Protein AF-A0A0H5C0F3-F1 (afdb_monomer_lite)

Radius of gyration: 38.74 Å; chains: 1; bounding box: 93×74×69 Å

InterPro domains:
  IPR031404 Regulator of rDNA transcription 14 [PF17075] (7-186)

Organism: Cyberlindnera jadinii (strain ATCC 18201 / CBS 1600 / BCRC 20928 / JCM 3617 / NBRC 0987 / NRRL Y-1542) (NCBI:txid983966)

Foldseek 3Di:
DDDDPPPCVVVVVVVVVVVPVVDPPPDPDPPDDDPPPCPDPVVVVVVVPPPDDVVVVVVVVVVVVVVVVVVVVVVVVVVVVVVVVVLVVVLVVCVVVVNADPVSVVVVVVVVVVVVCVVCVPPDPCVVVVVVVVVVVVVVVVVVPDDDDDDDDDDDDDDDDDPPPPPDPPPDPPPDPDDPVNPPDDDDD

pLDDT: mean 75.35, std 17.79, range [39.0, 98.25]

Secondary structure (DSSP, 8-state):
-------HHHHHHHHHHHHHHHSTT-----S---------HHHHHHHHT----HHHHHHHHHHHHHHHHHHHHHHHHHHHHHHHHHHHHHHHHHHHHT---HHHHHHHHHHHHHHHHHHHTTS-TTHHHHHHHHHHHHHHHHHTTS-------------S------S-TTSSSS-----TTSSS-----

Sequence (189 aa):
MAIQFQSSASSASQVNKLLDSLLPGNSVSSTDQQRDNVTSTSQIINMAQKKLKPEEIRRIQKKERHIKRQKIRKQRDQKDHVESTAKYELLQQHAKTGNLTNREKKELKKLINRNVVSLQSWKTEAADQIEDLQREILQLKNTDRSKKRVKQKVLGKDLYKKKLERKYPGLTPGLAPVGLSDSDDSDDE

Structure (mmCIF, N/CA/C/O backbone):
data_AF-A0A0H5C0F3-F1
#
_entry.id   AF-A0A0H5C0F3-F1
#
loop_
_atom_site.group_PDB
_atom_site.id
_atom_site.type_symbol
_atom_site.label_atom_id
_atom_site.label_alt_id
_atom_site.label_comp_id
_atom_site.label_asym_id
_atom_site.label_entity_id
_atom_site.label_seq_id
_atom_site.pdbx_PDB_ins_code
_atom_site.Cartn_x
_atom_site.Cartn_y
_atom_site.Cartn_z
_atom_site.occupancy
_atom_site.B_iso_or_equiv
_atom_site.auth_seq_id
_atom_site.auth_comp_id
_atom_site.auth_asym_id
_atom_site.auth_atom_id
_atom_site.pdbx_PDB_model_num
ATOM 1 N N . MET A 1 1 ? 32.941 20.784 5.287 1.00 39.25 1 MET A N 1
ATOM 2 C CA . MET A 1 1 ? 32.325 19.981 4.208 1.00 39.25 1 MET A CA 1
ATOM 3 C C . MET A 1 1 ? 33.425 19.163 3.555 1.00 39.25 1 MET A C 1
ATOM 5 O O . MET A 1 1 ? 34.271 19.746 2.896 1.00 39.25 1 MET A O 1
ATOM 9 N N . ALA A 1 2 ? 33.484 17.856 3.814 1.00 40.09 2 ALA A N 1
ATOM 10 C CA . ALA A 1 2 ? 34.483 16.978 3.208 1.00 40.09 2 ALA A CA 1
ATOM 11 C C . ALA A 1 2 ? 33.878 16.335 1.955 1.00 40.09 2 ALA A C 1
ATOM 13 O O . ALA A 1 2 ? 32.898 15.598 2.046 1.00 40.09 2 ALA A O 1
ATOM 14 N N . ILE A 1 3 ? 34.434 16.651 0.787 1.00 46.50 3 ILE A N 1
ATOM 15 C CA . ILE A 1 3 ? 34.075 16.003 -0.476 1.00 46.50 3 ILE A CA 1
ATOM 16 C C . ILE A 1 3 ? 34.841 14.678 -0.517 1.00 46.50 3 ILE A C 1
ATOM 18 O O . ILE A 1 3 ? 36.031 14.646 -0.822 1.00 46.50 3 ILE A O 1
ATOM 22 N N . GLN A 1 4 ? 34.180 13.581 -0.150 1.00 46.12 4 GLN A N 1
ATOM 23 C CA . GLN A 1 4 ? 34.726 12.235 -0.318 1.00 46.12 4 GLN A CA 1
ATOM 24 C C . GLN A 1 4 ? 34.528 11.785 -1.771 1.00 46.12 4 GLN A C 1
ATOM 26 O O . GLN A 1 4 ? 33.422 11.445 -2.188 1.00 46.12 4 GLN A O 1
ATOM 31 N N . PHE A 1 5 ? 35.614 11.764 -2.545 1.00 50.88 5 PHE A N 1
ATOM 32 C CA . PHE A 1 5 ? 35.647 11.166 -3.879 1.00 50.88 5 PHE A CA 1
ATOM 33 C C . PHE A 1 5 ? 35.748 9.638 -3.765 1.00 50.88 5 PHE A C 1
ATOM 35 O O . PHE A 1 5 ? 36.836 9.071 -3.683 1.00 50.88 5 PHE A O 1
ATOM 42 N N . GLN A 1 6 ? 34.611 8.945 -3.766 1.00 53.75 6 GLN A N 1
ATOM 43 C CA . GLN A 1 6 ? 34.570 7.489 -3.937 1.00 53.75 6 GLN A CA 1
ATOM 44 C C . GLN A 1 6 ? 34.649 7.142 -5.435 1.00 53.75 6 GLN A C 1
ATOM 46 O O . GLN A 1 6 ? 33.635 6.886 -6.078 1.00 53.75 6 GLN A O 1
ATOM 51 N N . SER A 1 7 ? 35.852 7.165 -6.017 1.00 54.84 7 SER A N 1
ATOM 52 C CA . SER A 1 7 ? 36.091 6.678 -7.392 1.00 54.84 7 SER A CA 1
ATOM 53 C C . SER A 1 7 ? 37.404 5.905 -7.571 1.00 54.84 7 SER A C 1
ATOM 55 O O . SER A 1 7 ? 37.727 5.493 -8.684 1.00 54.84 7 SER A O 1
ATOM 57 N N . SER A 1 8 ? 38.149 5.644 -6.493 1.00 59.84 8 SER A N 1
ATOM 58 C CA . SER A 1 8 ? 39.488 5.040 -6.563 1.00 59.84 8 SER A CA 1
ATOM 59 C C . SER A 1 8 ? 39.503 3.646 -7.197 1.00 59.84 8 SER A C 1
ATOM 61 O O . SER A 1 8 ? 40.404 3.356 -7.973 1.00 59.84 8 SER A O 1
ATOM 63 N N . ALA A 1 9 ? 38.495 2.805 -6.944 1.00 62.41 9 ALA A N 1
ATOM 64 C CA . ALA A 1 9 ? 38.458 1.436 -7.468 1.00 62.41 9 ALA A CA 1
ATOM 65 C C . ALA A 1 9 ? 38.275 1.377 -8.998 1.00 62.41 9 ALA A C 1
ATOM 67 O O . ALA A 1 9 ? 38.937 0.591 -9.677 1.00 62.41 9 ALA A O 1
ATOM 68 N N . SER A 1 10 ? 37.418 2.239 -9.559 1.00 64.12 10 SER A N 1
ATOM 69 C CA . SER A 1 10 ? 37.207 2.305 -11.012 1.00 64.12 10 SER A CA 1
ATOM 70 C C . SER A 1 10 ? 38.439 2.876 -11.712 1.00 64.12 10 SER A C 1
ATOM 72 O O . SER A 1 10 ? 38.889 2.316 -12.711 1.00 64.12 10 SER A O 1
ATOM 74 N N . SER A 1 11 ? 39.016 3.943 -11.156 1.00 72.38 11 SER A N 1
ATOM 75 C CA . SER A 1 11 ? 40.209 4.598 -11.697 1.00 72.38 11 SER A CA 1
ATOM 76 C C . SER A 1 11 ? 41.441 3.692 -11.620 1.00 72.38 11 SER A C 1
ATOM 78 O O . SER A 1 11 ? 42.160 3.565 -12.605 1.00 72.38 11 SER A O 1
ATOM 80 N N . ALA A 1 12 ? 41.645 2.980 -10.507 1.00 72.44 12 ALA A N 1
ATOM 81 C CA . ALA A 1 12 ? 42.745 2.026 -10.348 1.00 72.44 12 ALA A CA 1
ATOM 82 C C . ALA A 1 12 ? 42.657 0.873 -11.359 1.00 72.44 12 ALA A C 1
ATOM 84 O O . ALA A 1 12 ? 43.659 0.499 -11.961 1.00 72.44 12 ALA A O 1
ATOM 85 N N . SER A 1 13 ? 41.449 0.359 -11.625 1.00 76.25 13 SER A N 1
ATOM 86 C CA . SER A 1 13 ? 41.257 -0.687 -12.637 1.00 76.25 13 SER A CA 1
ATOM 87 C C . SER A 1 13 ? 41.574 -0.212 -14.061 1.00 76.25 13 SER A C 1
ATOM 89 O O . SER A 1 13 ? 42.051 -0.993 -14.881 1.00 76.25 13 SER A O 1
ATOM 91 N N . GLN A 1 14 ? 41.325 1.066 -14.364 1.00 76.88 14 GLN A N 1
ATOM 92 C CA . GLN A 1 14 ? 41.636 1.663 -15.664 1.00 76.88 14 GLN A CA 1
ATOM 93 C C . GLN A 1 14 ? 43.132 1.951 -15.809 1.00 76.88 14 GLN A C 1
ATOM 95 O O . GLN A 1 14 ? 43.687 1.704 -16.875 1.00 76.88 14 GLN A O 1
ATOM 100 N N . VAL A 1 15 ? 43.788 2.403 -14.737 1.00 78.38 15 VAL A N 1
ATOM 101 C CA . VAL A 1 15 ? 45.244 2.604 -14.705 1.00 78.38 15 VAL A CA 1
ATOM 102 C C . VAL A 1 15 ? 45.975 1.275 -14.881 1.00 78.38 15 VAL A C 1
ATOM 104 O O . VAL A 1 15 ? 46.865 1.192 -15.719 1.00 78.38 15 VAL A O 1
ATOM 107 N N . ASN A 1 16 ? 45.550 0.213 -14.194 1.00 78.06 16 ASN A N 1
ATOM 108 C CA . ASN A 1 16 ? 46.172 -1.107 -14.333 1.00 78.06 16 ASN A CA 1
ATOM 109 C C . ASN A 1 16 ? 46.038 -1.658 -15.763 1.00 78.06 16 ASN A C 1
ATOM 111 O O . ASN A 1 16 ? 47.018 -2.120 -16.331 1.00 78.06 16 ASN A O 1
ATOM 115 N N . LYS A 1 17 ? 44.872 -1.492 -16.403 1.00 79.00 17 LYS A N 1
ATOM 116 C CA . LYS A 1 17 ? 44.678 -1.860 -17.820 1.00 79.00 17 LYS A CA 1
ATOM 117 C C . LYS A 1 17 ? 45.561 -1.060 -18.779 1.00 79.00 17 LYS A C 1
ATOM 119 O O . LYS A 1 17 ? 45.995 -1.587 -19.797 1.00 79.00 17 LYS A O 1
ATOM 124 N N . LEU A 1 18 ? 45.799 0.217 -18.477 1.00 80.69 18 LEU A N 1
ATOM 125 C CA . LEU A 1 18 ? 46.675 1.067 -19.280 1.00 80.69 18 LEU A CA 1
ATOM 126 C C . LEU A 1 18 ? 48.138 0.628 -19.136 1.00 80.69 18 LEU A C 1
ATOM 128 O O . LEU A 1 18 ? 48.849 0.532 -20.134 1.00 80.69 18 LEU A O 1
ATOM 132 N N . LEU A 1 19 ? 48.567 0.311 -17.914 1.00 78.38 19 LEU A N 1
ATOM 133 C CA . LEU A 1 19 ? 49.914 -0.184 -17.632 1.00 78.38 19 LEU A CA 1
ATOM 134 C C . LEU A 1 19 ? 50.170 -1.547 -18.293 1.00 78.38 19 LEU A C 1
ATOM 136 O O . LEU A 1 19 ? 51.224 -1.720 -18.902 1.00 78.38 19 LEU A O 1
ATOM 140 N N . ASP A 1 20 ? 49.183 -2.446 -18.290 1.00 77.62 20 ASP A N 1
ATOM 141 C CA . ASP A 1 20 ? 49.253 -3.730 -19.003 1.00 77.62 20 ASP A CA 1
ATOM 142 C C . ASP A 1 20 ? 49.360 -3.551 -20.528 1.00 77.62 20 ASP A C 1
ATOM 144 O O . ASP A 1 20 ? 49.968 -4.370 -21.214 1.00 77.62 20 ASP A O 1
ATOM 148 N N . SER A 1 21 ? 48.795 -2.468 -21.075 1.00 76.25 21 SER A N 1
ATOM 149 C CA . SER A 1 21 ? 48.854 -2.168 -22.514 1.00 76.25 21 SER A CA 1
ATOM 150 C C . SER A 1 21 ? 50.148 -1.479 -22.967 1.00 76.25 21 SER A C 1
ATOM 152 O O . SER A 1 21 ? 50.487 -1.535 -24.148 1.00 76.25 21 SER A O 1
ATOM 154 N N . LEU A 1 22 ? 50.863 -0.818 -22.050 1.00 74.06 22 LEU A N 1
ATOM 155 C CA . LEU A 1 22 ? 52.073 -0.037 -22.345 1.00 74.06 22 LEU A CA 1
ATOM 156 C C . LEU A 1 22 ? 53.365 -0.821 -22.110 1.00 74.06 22 LEU A C 1
ATOM 158 O O . LEU A 1 22 ? 54.389 -0.503 -22.713 1.00 74.06 22 LEU A O 1
ATOM 162 N N . LEU A 1 23 ? 53.327 -1.834 -21.244 1.00 68.88 23 LEU A N 1
ATOM 163 C CA . LEU A 1 23 ? 54.473 -2.680 -20.936 1.00 68.88 23 LEU A CA 1
ATOM 164 C C . LEU A 1 23 ? 54.288 -4.050 -21.603 1.00 68.88 23 LEU A C 1
ATOM 166 O O . LEU A 1 23 ? 53.563 -4.896 -21.071 1.00 68.88 23 LEU A O 1
ATOM 170 N N . PRO A 1 24 ? 54.923 -4.304 -22.764 1.00 70.00 24 PRO A N 1
ATOM 171 C CA . PRO A 1 24 ? 54.854 -5.616 -23.390 1.00 70.00 24 PRO A CA 1
ATOM 172 C C . PRO A 1 24 ? 55.469 -6.669 -22.455 1.00 70.00 24 PRO A C 1
ATOM 174 O O . PRO A 1 24 ? 56.649 -6.597 -22.123 1.00 70.00 24 PRO A O 1
ATOM 177 N N . GLY A 1 25 ? 54.655 -7.643 -22.031 1.00 61.88 25 GLY A N 1
ATOM 178 C CA . GLY A 1 25 ? 55.087 -8.799 -21.232 1.00 61.88 25 GLY A CA 1
ATOM 179 C C . GLY A 1 25 ? 54.581 -8.866 -19.785 1.00 61.88 25 GLY A C 1
ATOM 180 O O . GLY A 1 25 ? 54.884 -9.845 -19.111 1.00 61.88 25 GLY A O 1
ATOM 181 N N . ASN A 1 26 ? 53.790 -7.900 -19.299 1.00 61.84 26 ASN A N 1
ATOM 182 C CA . ASN A 1 26 ? 53.301 -7.886 -17.909 1.00 61.84 26 ASN A CA 1
ATOM 183 C C . ASN A 1 26 ? 51.860 -8.416 -17.738 1.00 61.84 26 ASN A C 1
ATOM 185 O O . ASN A 1 26 ? 51.088 -7.879 -16.951 1.00 61.84 26 ASN A O 1
ATOM 189 N N . SER A 1 27 ? 51.453 -9.462 -18.464 1.00 60.47 27 SER A N 1
ATOM 190 C CA . SER A 1 27 ? 50.189 -10.142 -18.154 1.00 60.47 27 SER A CA 1
ATOM 191 C C . SER A 1 27 ? 50.408 -11.053 -16.949 1.00 60.47 27 SER A C 1
ATOM 193 O O . SER A 1 27 ? 51.040 -12.103 -17.081 1.00 60.47 27 SER A O 1
ATOM 195 N N . VAL A 1 28 ? 49.899 -10.676 -15.774 1.00 58.38 28 VAL A N 1
ATOM 196 C CA . VAL A 1 28 ? 49.844 -11.585 -14.623 1.00 58.38 28 VAL A CA 1
ATOM 197 C C . VAL A 1 28 ? 48.990 -12.778 -15.043 1.00 58.38 28 VAL A C 1
ATOM 199 O O . VAL A 1 28 ? 47.783 -12.653 -15.254 1.00 58.38 28 VAL A O 1
ATOM 202 N N . SER A 1 29 ? 49.643 -13.918 -15.247 1.00 51.25 29 SER A N 1
ATOM 203 C CA . SER A 1 29 ? 49.030 -15.166 -15.676 1.00 51.25 29 SER A CA 1
ATOM 204 C C . SER A 1 29 ? 47.985 -15.604 -14.654 1.00 51.25 29 SER A C 1
ATOM 206 O O . SER A 1 29 ? 48.298 -16.256 -13.660 1.00 51.25 29 SER A O 1
ATOM 208 N N . SER A 1 30 ? 46.731 -15.246 -14.910 1.00 46.81 30 SER A N 1
ATOM 209 C CA . SER A 1 30 ? 45.580 -15.962 -14.381 1.00 46.81 30 SER A CA 1
ATOM 210 C C . SER A 1 30 ? 45.430 -17.201 -15.257 1.00 46.81 30 SER A C 1
ATOM 212 O O . SER A 1 30 ? 44.920 -17.159 -16.374 1.00 46.81 30 SER A O 1
ATOM 214 N N . THR A 1 31 ? 46.010 -18.296 -14.780 1.00 53.06 31 THR A N 1
ATOM 215 C CA . THR A 1 31 ? 45.865 -19.638 -15.338 1.00 53.06 31 THR A CA 1
ATOM 216 C C . THR A 1 31 ? 44.401 -20.055 -15.266 1.00 53.06 31 THR A C 1
ATOM 218 O O . THR A 1 31 ? 43.923 -20.403 -14.194 1.00 53.06 31 THR A O 1
ATOM 221 N N . ASP A 1 32 ? 43.713 -19.904 -16.394 1.00 50.50 32 ASP A N 1
ATOM 222 C CA . ASP A 1 32 ? 42.538 -20.639 -16.890 1.00 50.50 32 ASP A CA 1
ATOM 223 C C . ASP A 1 32 ? 41.648 -19.667 -17.652 1.00 50.50 32 ASP A C 1
ATOM 225 O O . ASP A 1 32 ? 40.582 -19.273 -17.186 1.00 50.50 32 ASP A O 1
ATOM 229 N N . GLN A 1 33 ? 42.076 -19.275 -18.854 1.00 50.28 33 GLN A N 1
ATOM 230 C CA . GLN A 1 33 ? 41.123 -18.844 -19.865 1.00 50.28 33 GLN A CA 1
ATOM 231 C C . GLN A 1 33 ? 41.431 -19.516 -21.191 1.00 50.28 33 GLN A C 1
ATOM 233 O O . GLN A 1 33 ? 42.552 -19.538 -21.699 1.00 50.28 33 GLN A O 1
ATOM 238 N N . GLN A 1 34 ? 40.367 -20.143 -21.667 1.00 50.25 34 GLN A N 1
ATOM 239 C CA . GLN A 1 34 ? 40.204 -20.797 -22.940 1.00 50.25 34 GLN A CA 1
ATOM 240 C C . GLN A 1 34 ? 40.800 -19.931 -24.046 1.00 50.25 34 GLN A C 1
ATOM 242 O O . GLN A 1 34 ? 40.725 -18.704 -24.022 1.00 50.25 34 GLN A O 1
ATOM 247 N N . ARG A 1 35 ? 41.413 -20.596 -25.023 1.00 47.06 35 ARG A N 1
ATOM 248 C CA . ARG A 1 35 ? 41.840 -19.971 -26.269 1.00 47.06 35 ARG A CA 1
ATOM 249 C C . ARG A 1 35 ? 40.595 -19.479 -27.002 1.00 47.06 35 ARG A C 1
ATOM 251 O O . ARG A 1 35 ? 40.053 -20.188 -27.847 1.00 47.06 35 ARG A O 1
ATOM 258 N N . ASP A 1 36 ? 40.145 -18.279 -26.667 1.00 50.38 36 ASP A N 1
ATOM 259 C CA . ASP A 1 36 ? 39.223 -17.537 -27.502 1.00 50.38 36 ASP A CA 1
ATOM 260 C C . AS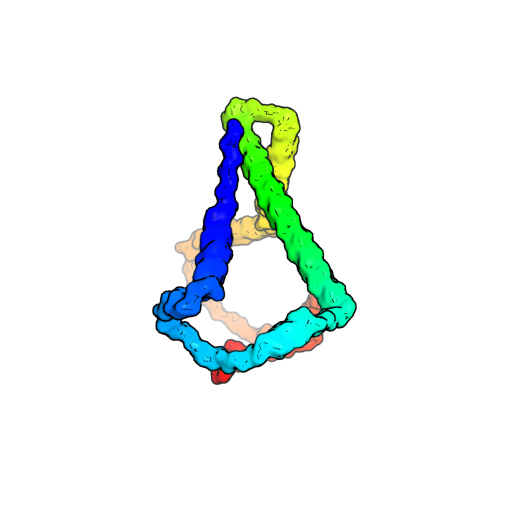P A 1 36 ? 39.960 -17.257 -28.806 1.00 50.38 36 ASP A C 1
ATOM 262 O O . ASP A 1 36 ? 40.972 -16.552 -28.850 1.00 50.38 36 ASP A O 1
ATOM 266 N N . ASN A 1 37 ? 39.486 -17.898 -29.873 1.00 54.41 37 ASN A N 1
ATOM 267 C CA . ASN A 1 37 ? 39.933 -17.640 -31.228 1.00 54.41 37 ASN A CA 1
ATOM 268 C C . ASN A 1 37 ? 39.925 -16.127 -31.449 1.00 54.41 37 ASN A C 1
ATOM 270 O O . ASN A 1 37 ? 38.867 -15.495 -31.406 1.00 54.41 37 ASN A O 1
ATOM 274 N N . VAL A 1 38 ? 41.117 -15.567 -31.665 1.00 51.97 38 VAL A N 1
ATOM 275 C CA . VAL A 1 38 ? 41.339 -14.155 -31.967 1.00 51.97 38 VAL A CA 1
ATOM 276 C C . VAL A 1 38 ? 40.614 -13.846 -33.273 1.00 51.97 38 VAL A C 1
ATOM 278 O O . VAL A 1 38 ? 41.150 -13.975 -34.373 1.00 51.97 38 VAL A O 1
ATOM 281 N N . THR A 1 39 ? 39.345 -13.472 -33.146 1.00 55.66 39 THR A N 1
ATOM 282 C CA . THR A 1 39 ? 38.597 -12.813 -34.204 1.00 55.66 39 THR A CA 1
ATOM 283 C C . THR A 1 39 ? 39.291 -11.481 -34.429 1.00 55.66 39 THR A C 1
ATOM 285 O O . THR A 1 39 ? 39.520 -10.709 -33.497 1.00 55.66 39 THR A O 1
ATOM 288 N N . SER A 1 40 ? 39.751 -11.278 -35.663 1.00 66.19 40 SER A N 1
ATOM 289 C CA . SER A 1 40 ? 40.557 -10.130 -36.074 1.00 66.19 40 SER A CA 1
ATOM 290 C C . SER A 1 40 ? 39.983 -8.835 -35.488 1.00 66.19 40 SER A C 1
ATOM 292 O O . SER A 1 40 ? 38.768 -8.643 -35.485 1.00 66.19 40 SER A O 1
ATOM 294 N N . THR A 1 41 ? 40.830 -7.912 -35.031 1.00 65.88 41 THR A N 1
ATOM 295 C CA . THR A 1 41 ? 40.424 -6.575 -34.552 1.00 65.88 41 THR A CA 1
ATOM 296 C C . THR A 1 41 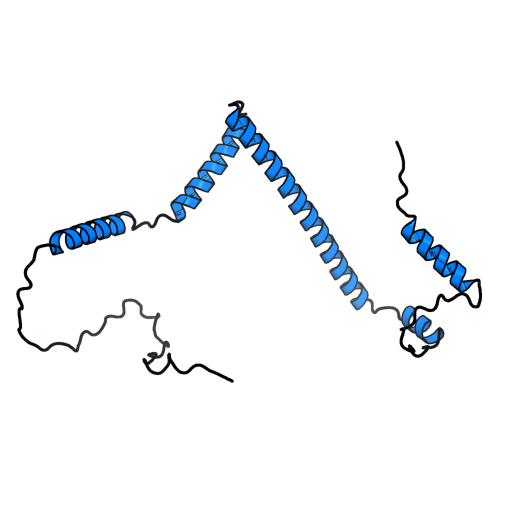? 39.457 -5.888 -35.522 1.00 65.88 41 THR A C 1
ATOM 298 O O . THR A 1 41 ? 38.538 -5.192 -35.100 1.00 65.88 41 THR A O 1
ATOM 301 N N . SER A 1 42 ? 39.588 -6.166 -36.821 1.00 62.81 42 SER A N 1
ATOM 302 C CA . SER A 1 42 ? 38.661 -5.742 -37.874 1.00 62.81 42 SER A CA 1
ATOM 303 C C . SER A 1 42 ? 37.237 -6.317 -37.748 1.00 62.81 42 SER A C 1
ATOM 305 O O . SER A 1 42 ? 36.273 -5.605 -38.009 1.00 62.81 42 SER A O 1
ATOM 307 N N . GLN A 1 43 ? 37.062 -7.565 -37.306 1.00 68.06 43 GLN A N 1
ATOM 308 C CA . GLN A 1 43 ? 35.755 -8.185 -37.050 1.00 68.06 43 GLN A CA 1
ATOM 309 C C . GLN A 1 43 ? 35.076 -7.558 -35.831 1.00 68.06 43 GLN A C 1
ATOM 311 O O . GLN A 1 43 ? 33.888 -7.250 -35.892 1.00 68.06 43 GLN A O 1
ATOM 316 N N . ILE A 1 44 ? 35.835 -7.276 -34.768 1.00 68.56 44 ILE A N 1
ATOM 317 C CA . ILE A 1 44 ? 35.331 -6.563 -33.585 1.00 68.56 44 ILE A CA 1
ATOM 318 C C . ILE A 1 44 ? 34.908 -5.136 -33.966 1.00 68.56 44 ILE A C 1
ATOM 320 O O . ILE A 1 44 ? 33.820 -4.696 -33.592 1.00 68.56 44 ILE A O 1
ATOM 324 N N . ILE A 1 45 ? 35.711 -4.436 -34.775 1.00 63.34 45 ILE A N 1
ATOM 325 C CA . ILE A 1 45 ? 35.379 -3.100 -35.294 1.00 63.34 45 ILE A CA 1
ATOM 326 C C . ILE A 1 45 ? 34.136 -3.153 -36.196 1.00 63.34 45 ILE A C 1
ATOM 328 O O . ILE A 1 45 ? 33.237 -2.333 -36.030 1.00 63.34 45 ILE A O 1
ATOM 332 N N . ASN A 1 46 ? 34.018 -4.139 -37.088 1.00 64.56 46 ASN A N 1
ATOM 333 C CA . ASN A 1 46 ? 32.849 -4.303 -37.961 1.00 64.56 46 ASN A CA 1
ATOM 334 C C . ASN A 1 46 ? 31.572 -4.657 -37.180 1.00 64.56 46 ASN A C 1
ATOM 336 O O . ASN A 1 46 ? 30.484 -4.199 -37.533 1.00 64.56 46 ASN A O 1
ATOM 340 N N . MET A 1 47 ? 31.682 -5.427 -36.093 1.00 64.06 47 MET A N 1
ATOM 341 C CA . MET A 1 47 ? 30.564 -5.680 -35.180 1.00 64.06 47 MET A CA 1
ATOM 342 C C . MET A 1 47 ? 30.183 -4.426 -34.385 1.00 64.06 47 MET A C 1
ATOM 344 O O . MET A 1 47 ? 28.994 -4.136 -34.257 1.00 64.06 47 MET A O 1
ATOM 348 N N . ALA A 1 48 ? 31.162 -3.647 -33.918 1.00 63.53 48 ALA A N 1
ATOM 349 C CA . ALA A 1 48 ? 30.933 -2.377 -33.227 1.00 63.53 48 ALA A CA 1
ATOM 350 C C . ALA A 1 48 ? 30.343 -1.290 -34.150 1.00 63.53 48 ALA A C 1
ATOM 352 O O . ALA A 1 48 ? 29.568 -0.446 -33.704 1.00 63.53 48 ALA A O 1
ATOM 353 N N . GLN A 1 49 ? 30.666 -1.327 -35.446 1.00 60.72 49 GLN A N 1
ATOM 354 C CA . GLN A 1 49 ? 30.135 -0.420 -36.469 1.00 60.72 49 GLN A CA 1
ATOM 355 C C . GLN A 1 49 ? 28.789 -0.868 -37.051 1.00 60.72 49 GLN A C 1
ATOM 357 O O . GLN A 1 49 ? 28.194 -0.134 -37.850 1.00 60.72 49 GLN A O 1
ATOM 362 N N . LYS A 1 50 ? 28.270 -2.041 -36.663 1.00 68.31 50 LYS A N 1
ATOM 363 C CA . LYS A 1 50 ? 26.963 -2.519 -37.118 1.00 68.31 50 LYS A CA 1
ATOM 364 C C . LYS A 1 50 ? 25.876 -1.640 -36.501 1.00 68.31 50 LYS A C 1
ATOM 366 O O . LYS A 1 50 ? 25.416 -1.861 -35.383 1.00 68.31 50 LYS A O 1
ATOM 371 N N . LYS A 1 51 ? 25.487 -0.597 -37.238 1.00 72.81 51 LYS A N 1
ATOM 372 C CA . LYS A 1 51 ? 24.416 0.324 -36.850 1.00 72.81 51 LYS A CA 1
ATOM 373 C C . LYS A 1 51 ? 23.147 -0.494 -36.616 1.00 72.81 51 LYS A C 1
ATOM 375 O O . LYS A 1 51 ? 22.621 -1.106 -37.544 1.00 72.81 51 LYS A O 1
ATOM 380 N N . LEU A 1 52 ? 22.693 -0.521 -35.363 1.00 74.50 52 LEU A N 1
ATOM 381 C CA . LEU A 1 52 ? 21.428 -1.139 -34.977 1.00 74.50 52 LEU A CA 1
ATOM 382 C C . LEU A 1 52 ? 20.310 -0.582 -35.856 1.00 74.50 52 LEU A C 1
ATOM 384 O O . LEU A 1 52 ? 20.277 0.619 -36.156 1.00 74.50 52 LEU A O 1
ATOM 388 N N . LYS A 1 53 ? 19.374 -1.445 -36.254 1.00 87.25 53 LYS A N 1
ATOM 389 C CA . LYS A 1 53 ? 18.207 -0.983 -37.011 1.00 87.25 53 LYS A CA 1
ATOM 390 C C . LYS A 1 53 ? 17.419 0.010 -36.141 1.00 87.25 53 LYS A C 1
ATOM 392 O O . LYS A 1 53 ? 17.343 -0.171 -34.921 1.00 87.25 53 LYS A O 1
ATOM 397 N N . PRO A 1 54 ? 16.768 1.034 -36.722 1.00 87.38 54 PRO A N 1
ATOM 398 C CA . PRO A 1 54 ? 16.021 2.030 -35.944 1.00 87.38 54 PRO A CA 1
ATOM 399 C C . PRO A 1 54 ? 14.930 1.398 -35.061 1.00 87.38 54 PRO A C 1
ATOM 401 O O . PRO A 1 54 ? 14.608 1.907 -33.986 1.00 87.38 54 PRO A O 1
ATOM 404 N N . GLU A 1 55 ? 14.389 0.253 -35.478 1.00 88.38 55 GLU A N 1
ATOM 405 C CA . GLU A 1 55 ? 13.418 -0.513 -34.701 1.00 88.38 55 GLU A CA 1
ATOM 406 C C . GLU A 1 55 ? 14.022 -1.142 -33.433 1.00 88.38 55 GLU A C 1
ATOM 408 O O . GLU A 1 55 ? 13.407 -1.109 -32.365 1.00 88.38 55 GLU A O 1
ATOM 413 N N . GLU A 1 56 ? 15.248 -1.659 -33.510 1.00 89.44 56 GLU A N 1
ATOM 414 C CA . GLU A 1 56 ? 15.964 -2.239 -32.368 1.00 89.44 56 GLU A CA 1
ATOM 415 C C . GLU A 1 56 ? 16.298 -1.157 -31.338 1.00 89.44 56 GLU A C 1
ATOM 417 O O . GLU A 1 56 ? 16.058 -1.345 -30.143 1.00 89.44 56 GLU A O 1
ATOM 422 N N . ILE A 1 57 ? 16.723 0.023 -31.803 1.00 90.00 57 ILE A N 1
ATOM 423 C CA . ILE A 1 57 ? 16.962 1.197 -30.951 1.00 90.00 57 ILE A CA 1
ATOM 424 C C . ILE A 1 57 ? 15.679 1.583 -30.200 1.00 90.00 57 ILE A C 1
ATOM 426 O O . ILE A 1 57 ? 15.704 1.781 -28.983 1.00 90.00 57 ILE A O 1
ATOM 430 N N . ARG A 1 58 ? 14.528 1.622 -30.886 1.00 93.44 58 ARG A N 1
ATOM 431 C CA . ARG A 1 58 ? 13.227 1.897 -30.247 1.00 93.44 58 ARG A CA 1
ATOM 432 C C . ARG A 1 58 ? 12.863 0.855 -29.187 1.00 93.44 58 ARG A C 1
ATOM 434 O O . ARG A 1 58 ? 12.373 1.223 -28.115 1.00 93.44 58 ARG A O 1
ATOM 441 N N . ARG A 1 59 ? 13.108 -0.435 -29.450 1.00 94.81 59 ARG A N 1
ATOM 442 C CA . ARG A 1 59 ? 12.857 -1.521 -28.482 1.00 94.81 59 ARG A CA 1
ATOM 443 C C . ARG A 1 59 ? 13.744 -1.382 -27.243 1.00 94.81 59 ARG A C 1
ATOM 445 O O . ARG A 1 59 ? 13.232 -1.499 -26.128 1.00 94.81 59 ARG A O 1
ATOM 452 N N . ILE A 1 60 ? 15.031 -1.081 -27.425 1.00 92.31 60 ILE A N 1
ATOM 453 C CA . ILE A 1 60 ? 15.983 -0.849 -26.327 1.00 92.31 60 ILE A CA 1
ATOM 454 C C . ILE A 1 60 ? 15.538 0.357 -25.491 1.00 92.31 60 ILE A C 1
ATOM 456 O O . ILE A 1 60 ? 15.338 0.222 -24.285 1.00 92.31 60 ILE A O 1
ATOM 460 N N . GLN A 1 61 ? 15.235 1.493 -26.125 1.00 95.25 61 GLN A N 1
ATOM 461 C CA . GLN A 1 61 ? 14.753 2.689 -25.424 1.00 95.25 61 GLN A CA 1
ATOM 462 C C . GLN A 1 61 ? 13.449 2.437 -24.652 1.00 95.25 61 GLN A C 1
ATOM 464 O O . GLN A 1 61 ? 13.278 2.937 -23.537 1.00 95.25 61 GLN A O 1
ATOM 469 N N . LYS A 1 62 ? 12.514 1.647 -25.203 1.00 96.81 62 LYS A N 1
ATOM 470 C CA . LYS A 1 62 ? 11.275 1.268 -24.501 1.00 96.81 62 LYS A CA 1
ATOM 471 C C . LYS A 1 62 ? 11.576 0.435 -23.252 1.00 96.81 62 LYS A C 1
ATOM 473 O O . LYS A 1 62 ? 11.022 0.728 -22.190 1.00 96.81 62 LYS A O 1
ATOM 478 N N . LYS A 1 63 ? 12.467 -0.559 -23.361 1.00 96.88 63 LYS A N 1
ATOM 479 C CA . LYS A 1 63 ? 12.914 -1.381 -22.222 1.00 96.88 63 LYS A CA 1
ATOM 480 C C . LYS A 1 63 ? 13.595 -0.524 -21.156 1.00 96.88 63 LYS A C 1
ATOM 482 O O . LYS A 1 63 ? 13.228 -0.611 -19.987 1.00 96.88 63 LYS A O 1
ATOM 487 N N . GLU A 1 64 ? 14.501 0.366 -21.546 1.00 96.44 64 GLU A N 1
ATOM 488 C CA . GLU A 1 64 ? 15.172 1.277 -20.615 1.00 96.44 64 GLU A CA 1
ATOM 489 C C . GLU A 1 64 ? 14.195 2.207 -19.894 1.00 96.44 64 GLU A C 1
ATOM 491 O O . GLU A 1 64 ? 14.273 2.360 -18.675 1.00 96.44 64 GLU A O 1
ATOM 496 N N . ARG A 1 65 ? 13.240 2.808 -20.617 1.00 97.19 65 ARG A N 1
ATOM 497 C CA . ARG A 1 65 ? 12.192 3.647 -20.011 1.00 97.19 65 ARG A CA 1
ATOM 498 C C . ARG A 1 65 ? 11.367 2.855 -19.004 1.00 97.19 65 ARG A C 1
ATOM 500 O O . ARG A 1 65 ? 11.071 3.367 -17.927 1.00 97.19 65 ARG A O 1
ATOM 507 N N . HIS A 1 66 ? 11.013 1.617 -19.335 1.00 97.62 66 HIS A N 1
ATOM 508 C CA . HIS A 1 66 ? 10.276 0.738 -18.435 1.00 97.62 66 HIS A CA 1
ATOM 509 C C . HIS A 1 66 ? 11.083 0.409 -17.171 1.00 97.62 66 HIS A C 1
ATOM 511 O O . HIS A 1 66 ? 10.577 0.590 -16.066 1.00 97.62 66 HIS A O 1
ATOM 517 N N . ILE A 1 67 ? 12.358 0.034 -17.313 1.00 97.69 67 ILE A N 1
ATOM 518 C CA . ILE A 1 67 ? 13.256 -0.236 -16.180 1.00 97.69 67 ILE A CA 1
ATOM 519 C C . ILE A 1 67 ? 13.415 1.013 -15.303 1.00 97.69 67 ILE A C 1
ATOM 521 O O . ILE A 1 67 ? 13.317 0.922 -14.080 1.00 97.69 67 ILE A O 1
ATOM 525 N N . LYS A 1 68 ? 13.600 2.195 -15.905 1.00 97.56 68 LYS A N 1
ATOM 526 C CA . LYS A 1 68 ? 13.676 3.473 -15.176 1.00 97.56 68 LYS A CA 1
ATOM 527 C C . LYS A 1 68 ? 12.394 3.739 -14.382 1.00 97.56 68 LYS A C 1
ATOM 529 O O . LYS A 1 68 ? 12.472 4.032 -13.193 1.00 97.56 68 LYS A O 1
ATOM 534 N N . ARG A 1 69 ? 11.218 3.565 -14.997 1.00 97.38 69 ARG A N 1
ATOM 535 C CA . ARG A 1 69 ? 9.918 3.715 -14.314 1.00 97.38 69 ARG A CA 1
ATOM 536 C C . ARG A 1 69 ? 9.761 2.736 -13.154 1.00 97.38 69 ARG A C 1
ATOM 538 O O . ARG A 1 69 ? 9.320 3.143 -12.085 1.00 97.38 69 ARG A O 1
ATOM 545 N N . GLN A 1 70 ? 10.150 1.475 -13.337 1.00 97.94 70 GLN A N 1
ATOM 546 C CA . GLN A 1 70 ? 10.109 0.487 -12.260 1.00 97.94 70 GLN A CA 1
ATOM 547 C C . GLN A 1 70 ? 11.040 0.856 -11.103 1.00 97.94 70 GLN A C 1
ATOM 549 O O . GLN A 1 70 ? 10.632 0.749 -9.951 1.00 97.94 70 GLN A O 1
ATOM 554 N N . LYS A 1 71 ? 12.262 1.324 -11.387 1.00 97.81 71 LYS A N 1
ATOM 555 C CA . LYS A 1 71 ? 13.196 1.789 -10.349 1.00 97.81 71 LYS A CA 1
ATOM 556 C C . LYS A 1 71 ? 12.614 2.961 -9.556 1.00 97.81 71 LYS A C 1
ATOM 558 O O . LYS A 1 71 ? 12.627 2.917 -8.332 1.00 97.81 71 LYS A O 1
ATOM 563 N N . ILE A 1 72 ? 12.046 3.953 -10.243 1.00 97.75 72 ILE A N 1
ATOM 564 C CA . ILE A 1 72 ? 11.404 5.110 -9.598 1.00 97.75 72 ILE A CA 1
ATOM 565 C C . ILE A 1 72 ? 10.217 4.664 -8.738 1.00 97.75 72 ILE A C 1
ATOM 567 O O . ILE A 1 72 ? 10.089 5.106 -7.600 1.00 97.75 72 ILE A O 1
ATOM 571 N N . ARG A 1 73 ? 9.372 3.760 -9.250 1.00 98.06 73 ARG A N 1
ATOM 572 C CA . ARG A 1 73 ? 8.239 3.218 -8.493 1.00 98.06 73 ARG A CA 1
ATOM 573 C C . ARG A 1 73 ? 8.707 2.495 -7.231 1.00 98.06 73 ARG A C 1
ATOM 575 O O . ARG A 1 73 ? 8.229 2.822 -6.160 1.00 98.06 73 ARG A O 1
ATOM 582 N N . LYS A 1 74 ? 9.699 1.604 -7.335 1.00 98.25 74 LYS A N 1
ATOM 583 C CA . LYS A 1 74 ? 10.265 0.903 -6.170 1.00 98.25 74 LYS A CA 1
ATOM 584 C C . LYS A 1 74 ? 10.817 1.871 -5.122 1.00 98.25 74 LYS A C 1
ATOM 586 O O . LYS A 1 74 ? 10.569 1.684 -3.940 1.00 98.25 74 LYS A O 1
ATOM 591 N N . GLN A 1 75 ? 11.535 2.911 -5.547 1.00 97.75 75 GLN A N 1
ATOM 592 C CA . GLN A 1 75 ? 12.046 3.932 -4.627 1.00 97.75 75 GLN A CA 1
ATOM 593 C C . GLN A 1 75 ? 10.920 4.716 -3.949 1.00 97.75 75 GLN A C 1
ATOM 595 O O . GLN A 1 75 ? 11.018 5.022 -2.764 1.00 97.75 75 GLN A O 1
ATOM 600 N N . ARG A 1 76 ? 9.854 5.044 -4.685 1.00 98.12 76 ARG A N 1
ATOM 601 C CA . ARG A 1 76 ? 8.669 5.689 -4.117 1.00 98.12 76 ARG A CA 1
ATOM 602 C C . ARG A 1 76 ? 7.984 4.777 -3.104 1.00 98.12 76 ARG A C 1
ATOM 604 O O . ARG A 1 76 ? 7.765 5.215 -1.987 1.00 98.12 76 ARG A O 1
ATOM 611 N N . ASP A 1 77 ? 7.738 3.521 -3.460 1.00 97.94 77 ASP A N 1
ATOM 612 C CA . ASP A 1 77 ? 7.094 2.543 -2.579 1.00 97.94 77 ASP A CA 1
ATOM 613 C C . ASP A 1 77 ? 7.912 2.343 -1.285 1.00 97.94 77 ASP A C 1
ATOM 615 O O . ASP A 1 77 ? 7.349 2.271 -0.197 1.00 97.94 77 ASP A O 1
ATOM 619 N N . GLN A 1 78 ? 9.249 2.334 -1.377 1.00 97.88 78 GLN A N 1
ATOM 620 C CA . GLN A 1 78 ? 10.138 2.291 -0.208 1.00 97.88 78 GLN A CA 1
ATOM 621 C C . GLN A 1 78 ? 10.019 3.542 0.670 1.00 97.88 78 GLN A C 1
ATOM 623 O O . GLN A 1 78 ? 9.937 3.420 1.890 1.00 97.88 78 GLN A O 1
ATOM 628 N N . LYS A 1 79 ? 9.996 4.741 0.074 1.00 97.56 79 LYS A N 1
ATOM 629 C CA . LYS A 1 79 ? 9.813 5.995 0.822 1.00 97.56 79 LYS A CA 1
ATOM 630 C C . LYS A 1 79 ? 8.446 6.049 1.496 1.00 97.56 79 LYS A C 1
ATOM 632 O O . LYS A 1 79 ? 8.377 6.322 2.689 1.00 97.56 79 LYS A O 1
ATOM 637 N N . ASP A 1 80 ? 7.391 5.718 0.757 1.00 97.75 80 ASP A N 1
ATOM 638 C CA . ASP A 1 80 ? 6.018 5.676 1.262 1.00 97.75 80 ASP A CA 1
ATOM 639 C C . ASP A 1 80 ? 5.908 4.673 2.427 1.00 97.75 80 ASP A C 1
ATOM 641 O O . ASP A 1 80 ? 5.249 4.955 3.430 1.00 97.75 80 ASP A O 1
ATOM 645 N N . HIS A 1 81 ? 6.611 3.534 2.345 1.00 97.38 81 HIS A N 1
ATOM 646 C CA . HIS A 1 81 ? 6.679 2.565 3.435 1.00 97.38 81 HIS A CA 1
ATOM 647 C C . HIS A 1 81 ? 7.361 3.144 4.681 1.00 97.38 81 HIS A C 1
ATOM 649 O O . HIS A 1 81 ? 6.748 3.128 5.745 1.00 97.38 81 HIS A O 1
ATOM 655 N N . VAL A 1 82 ? 8.560 3.722 4.549 1.00 98.19 82 VAL A N 1
ATOM 656 C CA . VAL A 1 82 ? 9.295 4.337 5.674 1.00 98.19 82 VAL A CA 1
ATOM 657 C C . VAL A 1 82 ? 8.498 5.475 6.316 1.00 98.19 82 VAL A C 1
ATOM 659 O O . VAL A 1 82 ? 8.436 5.594 7.539 1.00 98.19 82 VAL A O 1
ATOM 662 N N . GLU A 1 83 ? 7.834 6.306 5.514 1.00 97.25 83 GLU A N 1
ATOM 663 C CA . GLU A 1 83 ? 6.954 7.345 6.047 1.00 97.25 83 GLU A CA 1
ATOM 664 C C . GLU A 1 83 ? 5.760 6.755 6.799 1.00 97.25 83 GLU A C 1
ATOM 666 O O . GLU A 1 83 ? 5.358 7.285 7.836 1.00 97.25 83 GLU A O 1
ATOM 671 N N . SER A 1 84 ? 5.163 5.682 6.276 1.00 95.75 84 SER A N 1
ATOM 672 C CA . SER A 1 84 ? 4.018 5.032 6.916 1.00 95.75 84 SER A CA 1
ATOM 673 C C . SER A 1 84 ? 4.391 4.389 8.251 1.00 95.75 84 SER A C 1
ATOM 675 O O . SER A 1 84 ? 3.628 4.520 9.210 1.00 95.75 84 SER A O 1
ATOM 677 N N . THR A 1 85 ? 5.569 3.763 8.345 1.00 96.44 85 THR A N 1
ATOM 678 C CA . THR A 1 85 ? 6.062 3.156 9.587 1.00 96.44 85 THR A CA 1
ATOM 679 C C . THR A 1 85 ? 6.383 4.229 10.617 1.00 96.44 85 THR A C 1
ATOM 681 O O . THR A 1 85 ? 5.907 4.138 11.744 1.00 96.44 85 THR A O 1
ATOM 684 N N . ALA A 1 86 ? 7.064 5.307 10.217 1.00 96.75 86 ALA A N 1
ATOM 685 C CA . ALA A 1 86 ? 7.350 6.429 11.110 1.00 96.75 86 ALA A CA 1
ATOM 686 C C . ALA A 1 86 ? 6.064 7.090 11.641 1.00 96.75 86 ALA A C 1
ATOM 688 O O . ALA A 1 86 ? 5.944 7.357 12.837 1.00 96.75 86 ALA A O 1
ATOM 689 N N . LYS A 1 87 ? 5.061 7.308 10.774 1.00 94.19 87 LYS A N 1
ATOM 690 C CA . LYS A 1 87 ? 3.743 7.834 11.181 1.00 94.19 87 LYS A CA 1
ATOM 691 C C . LYS A 1 87 ? 3.042 6.901 12.169 1.00 94.19 87 LYS A C 1
ATOM 693 O O . LYS A 1 87 ? 2.439 7.373 13.129 1.00 94.19 87 LYS A O 1
ATOM 698 N N . TYR A 1 88 ? 3.118 5.592 11.943 1.00 94.25 88 TYR A N 1
ATOM 699 C CA . TYR A 1 88 ? 2.529 4.597 12.835 1.00 94.25 88 TYR A CA 1
ATOM 700 C C . TYR A 1 88 ? 3.206 4.580 14.211 1.00 94.25 88 TYR A C 1
ATOM 702 O O . TYR A 1 88 ? 2.515 4.590 15.229 1.00 94.25 88 TYR A O 1
ATOM 710 N N . GLU A 1 89 ? 4.538 4.605 14.252 1.00 95.00 89 GLU A N 1
ATOM 711 C CA . GLU A 1 89 ? 5.307 4.650 15.499 1.00 95.00 89 GLU A CA 1
ATOM 712 C C . GLU A 1 89 ? 4.993 5.911 16.307 1.00 95.00 89 GLU A C 1
ATOM 714 O O . GLU A 1 89 ? 4.703 5.821 17.501 1.00 95.00 89 GLU A O 1
ATOM 719 N N . LEU A 1 90 ? 4.964 7.074 15.651 1.00 94.12 90 LEU A N 1
ATOM 720 C CA . LEU A 1 90 ? 4.608 8.343 16.285 1.00 94.12 90 LEU A CA 1
ATOM 721 C C . LEU A 1 90 ? 3.180 8.308 16.850 1.00 94.12 90 LEU A C 1
ATOM 723 O O . LEU A 1 90 ? 2.960 8.662 18.009 1.00 94.12 90 LEU A O 1
ATOM 727 N N . LEU A 1 91 ? 2.219 7.793 16.077 1.00 94.31 91 LEU A N 1
ATOM 728 C CA . LEU A 1 91 ? 0.841 7.618 16.539 1.00 94.31 91 LEU A CA 1
ATOM 729 C C . LEU A 1 91 ? 0.766 6.686 17.757 1.00 94.31 91 LEU A C 1
ATOM 731 O O . LEU A 1 91 ? 0.026 6.962 18.701 1.00 94.31 91 LEU A O 1
ATOM 735 N N . GLN A 1 92 ? 1.536 5.595 17.760 1.00 93.19 92 GLN A N 1
ATOM 736 C CA . GLN A 1 92 ? 1.589 4.654 18.876 1.00 93.19 92 GLN A CA 1
ATOM 737 C C . GLN A 1 92 ? 2.187 5.301 20.132 1.00 93.19 92 GLN A C 1
ATOM 739 O O . GLN A 1 92 ? 1.686 5.076 21.236 1.00 93.19 92 GLN A O 1
ATOM 744 N N . GLN A 1 93 ? 3.236 6.110 19.981 1.00 95.25 93 GLN A N 1
ATOM 745 C CA . GLN A 1 93 ? 3.838 6.858 21.084 1.00 95.25 93 GLN A CA 1
ATOM 746 C C . GLN A 1 93 ? 2.857 7.883 21.657 1.00 95.25 93 GLN A C 1
ATOM 748 O O . GLN A 1 93 ? 2.618 7.877 22.864 1.00 95.25 93 GLN A O 1
ATOM 753 N N . HIS A 1 94 ? 2.225 8.697 20.808 1.00 95.06 94 HIS A N 1
ATOM 754 C CA . HIS A 1 94 ? 1.229 9.683 21.236 1.00 95.06 94 HIS A CA 1
ATOM 755 C C . HIS A 1 94 ? 0.009 9.022 21.893 1.00 95.06 94 HIS A C 1
ATOM 757 O O . HIS A 1 94 ? -0.560 9.566 22.838 1.00 95.06 94 HIS A O 1
ATOM 763 N N . ALA A 1 95 ? -0.386 7.830 21.432 1.00 92.50 95 ALA A N 1
ATOM 764 C CA . ALA A 1 95 ? -1.473 7.067 22.042 1.00 92.50 95 ALA A CA 1
ATOM 765 C C . ALA A 1 95 ? -1.119 6.578 23.447 1.00 92.50 95 ALA A C 1
ATOM 767 O O . ALA A 1 95 ? -1.977 6.607 24.327 1.00 92.50 95 ALA A O 1
ATOM 768 N N . LYS A 1 96 ? 0.138 6.181 23.676 1.00 93.31 96 LYS A N 1
ATOM 769 C CA . LYS A 1 96 ? 0.629 5.785 25.004 1.00 93.31 96 LYS A CA 1
ATOM 770 C C . LYS A 1 96 ? 0.743 6.972 25.959 1.00 93.31 96 LYS A C 1
ATOM 772 O O . LYS A 1 96 ? 0.409 6.835 27.129 1.00 93.31 96 LYS A O 1
ATOM 777 N N . THR A 1 97 ? 1.212 8.122 25.476 1.00 92.62 97 THR A N 1
ATOM 778 C CA . THR A 1 97 ? 1.386 9.332 26.300 1.00 92.62 97 THR A CA 1
ATOM 779 C C . THR A 1 97 ? 0.096 10.135 26.479 1.00 92.62 97 THR A C 1
ATOM 781 O O . THR A 1 97 ? 0.052 11.043 27.303 1.00 92.62 97 THR A O 1
ATOM 784 N N . GLY A 1 98 ? -0.955 9.822 25.715 1.00 90.00 98 GLY A N 1
ATOM 785 C CA . GLY A 1 98 ? -2.238 10.527 25.745 1.00 90.00 98 GLY A CA 1
ATOM 786 C C . GLY A 1 98 ? -2.246 11.864 24.992 1.00 90.00 98 GLY A C 1
ATOM 787 O O . GLY A 1 98 ? -3.277 12.537 24.964 1.00 90.00 98 GLY A O 1
ATOM 788 N N . ASN A 1 99 ? -1.145 12.244 24.337 1.00 92.50 99 ASN A N 1
ATOM 789 C CA . ASN A 1 99 ? -1.006 13.508 23.608 1.00 92.50 99 ASN A CA 1
ATOM 790 C C . ASN A 1 99 ? -1.409 13.380 22.125 1.00 92.50 99 ASN A C 1
ATOM 792 O O . ASN A 1 99 ? -0.626 13.670 21.224 1.00 92.50 99 ASN A O 1
ATOM 796 N N . LEU A 1 100 ? -2.624 12.892 21.857 1.00 92.19 100 LEU A N 1
ATOM 797 C CA . LEU A 1 100 ? -3.103 12.699 20.485 1.00 92.19 100 LEU A CA 1
ATOM 798 C C . LEU A 1 100 ? -3.687 13.988 19.894 1.00 92.19 100 LEU A C 1
ATOM 800 O O . LEU A 1 100 ? -4.671 14.538 20.407 1.00 92.19 100 LEU A O 1
ATOM 804 N N . THR A 1 101 ? -3.175 14.403 18.739 1.00 93.88 101 THR A N 1
ATOM 805 C CA . THR A 1 101 ? -3.725 15.534 17.980 1.00 93.88 101 THR A CA 1
ATOM 806 C C . THR A 1 101 ? -5.081 15.167 17.358 1.00 93.88 101 THR A C 1
ATOM 808 O O . THR A 1 101 ? -5.345 14.011 17.033 1.00 93.88 101 THR A O 1
ATOM 811 N N . ASN A 1 102 ? -5.963 16.140 17.102 1.00 93.94 102 ASN A N 1
ATOM 812 C CA . ASN A 1 102 ? -7.265 15.882 16.459 1.00 93.94 102 ASN A CA 1
ATOM 813 C C . ASN A 1 102 ? -7.149 15.150 15.106 1.00 93.94 102 ASN A C 1
ATOM 815 O O . ASN A 1 102 ? -7.985 14.307 14.771 1.00 93.94 102 ASN A O 1
ATOM 819 N N . ARG A 1 103 ? -6.095 15.444 14.336 1.00 92.88 103 ARG A N 1
ATOM 820 C CA . ARG A 1 103 ? -5.811 14.786 13.054 1.00 92.88 103 ARG A CA 1
ATOM 821 C C . ARG A 1 103 ? -5.451 13.309 13.253 1.00 92.88 103 ARG A C 1
ATOM 823 O O . ARG A 1 103 ? -6.041 12.445 12.612 1.00 92.88 103 ARG A O 1
ATOM 830 N N . GLU A 1 104 ? -4.582 13.034 14.220 1.00 92.69 104 GLU A N 1
ATOM 831 C CA . GLU A 1 104 ? -4.155 11.691 14.629 1.00 92.69 104 GLU A CA 1
ATOM 832 C C . GLU A 1 104 ? -5.314 10.870 15.206 1.00 92.69 104 GLU A C 1
ATOM 834 O O . GLU A 1 104 ? -5.470 9.703 14.863 1.00 92.69 104 GLU A O 1
ATOM 839 N N . LYS A 1 105 ? -6.213 11.484 15.991 1.00 93.81 105 LYS A N 1
ATOM 840 C CA . LYS A 1 105 ? -7.447 10.832 16.478 1.00 93.81 105 LYS A CA 1
ATOM 841 C C . LYS A 1 105 ? -8.323 10.348 15.328 1.00 93.81 105 LYS A C 1
ATOM 843 O O . LYS A 1 105 ? -8.856 9.238 15.375 1.00 93.81 105 LYS A O 1
ATOM 848 N N . LYS A 1 106 ? -8.472 11.164 14.281 1.00 95.50 106 LYS A N 1
ATOM 849 C CA . LYS A 1 106 ? -9.247 10.797 13.088 1.00 95.50 106 LYS A CA 1
ATOM 850 C C . LYS A 1 106 ? -8.584 9.653 12.320 1.00 95.50 106 LYS A C 1
ATOM 852 O O . LYS A 1 106 ? -9.282 8.747 11.863 1.00 95.50 106 LYS A O 1
ATOM 857 N N . GLU A 1 107 ? -7.261 9.680 12.192 1.00 93.25 107 GLU A N 1
ATOM 858 C CA . GLU A 1 107 ? -6.492 8.606 11.556 1.00 93.25 107 GLU A CA 1
ATOM 859 C C . GLU A 1 107 ? -6.571 7.298 12.348 1.00 93.25 107 GLU A C 1
ATOM 861 O O . GLU A 1 107 ? -6.894 6.259 11.769 1.00 93.25 107 GLU A O 1
ATOM 866 N N . LEU A 1 108 ? -6.411 7.356 13.671 1.00 93.38 108 LEU A N 1
ATOM 867 C CA . LEU A 1 108 ? -6.566 6.212 14.564 1.00 93.38 108 LEU A CA 1
ATOM 868 C C . LEU A 1 108 ? -7.973 5.615 14.468 1.00 93.38 108 LEU A C 1
ATOM 870 O O . LEU A 1 108 ? -8.117 4.410 14.280 1.00 93.38 108 LEU A O 1
ATOM 874 N N . LYS A 1 109 ? -9.022 6.447 14.497 1.00 94.88 109 LYS A N 1
ATOM 875 C CA . LYS A 1 109 ? -10.409 5.986 14.315 1.00 94.88 109 LYS A CA 1
ATOM 876 C C . LYS A 1 109 ? -10.603 5.282 12.968 1.00 94.88 109 LYS A C 1
ATOM 878 O O . LYS A 1 109 ? -11.288 4.265 12.894 1.00 94.88 109 LYS A O 1
ATOM 883 N N . LYS A 1 110 ? -9.983 5.789 11.898 1.00 95.88 110 LYS A N 1
ATOM 884 C CA . LYS A 1 110 ? -10.031 5.160 10.570 1.00 95.88 110 LYS A CA 1
ATOM 885 C C . LYS A 1 110 ? -9.341 3.793 10.562 1.00 95.88 110 LYS A C 1
ATOM 887 O O . LYS A 1 110 ? -9.855 2.870 9.933 1.00 95.88 110 LYS A O 1
ATOM 892 N N . LEU A 1 111 ? -8.202 3.665 11.245 1.00 93.25 111 LEU A N 1
ATOM 893 C CA . LEU A 1 111 ? -7.488 2.394 11.405 1.00 93.25 111 LEU A CA 1
ATOM 894 C C . LEU A 1 111 ? -8.307 1.387 12.217 1.00 93.25 111 LEU A C 1
ATOM 896 O O . LEU A 1 111 ? -8.486 0.260 11.766 1.00 93.25 111 LEU A O 1
ATOM 900 N N . ILE A 1 112 ? -8.882 1.814 13.344 1.00 94.12 112 ILE A N 1
ATOM 901 C CA . ILE A 1 112 ? -9.763 0.979 14.171 1.00 94.12 112 ILE A CA 1
ATOM 902 C C . ILE A 1 112 ? -10.939 0.472 13.340 1.00 94.12 112 ILE A C 1
ATOM 904 O O . ILE A 1 112 ? -11.164 -0.730 13.291 1.00 94.12 112 ILE A O 1
ATOM 908 N N . ASN A 1 113 ? -11.641 1.352 12.623 1.00 96.19 113 ASN A N 1
ATOM 909 C CA . ASN A 1 113 ? -12.794 0.948 11.819 1.00 96.19 113 ASN A CA 1
ATOM 910 C C . ASN A 1 113 ? -12.419 -0.065 10.728 1.00 96.19 113 ASN A C 1
ATOM 912 O O . ASN A 1 113 ? -13.146 -1.029 10.519 1.00 96.19 113 ASN A O 1
ATOM 916 N N . ARG A 1 114 ? -11.278 0.116 10.049 1.00 95.25 114 ARG A N 1
ATOM 917 C CA . ARG A 1 114 ? -10.791 -0.858 9.056 1.00 95.25 114 ARG A CA 1
ATOM 918 C C . ARG A 1 114 ? -10.491 -2.213 9.691 1.00 95.25 114 ARG A C 1
ATOM 920 O O . ARG A 1 114 ? -10.887 -3.232 9.137 1.00 95.25 114 ARG A O 1
ATOM 927 N N . ASN A 1 115 ? -9.833 -2.215 10.848 1.00 93.44 115 ASN A N 1
ATOM 928 C CA . ASN A 1 115 ? -9.510 -3.445 11.565 1.00 93.44 115 ASN A CA 1
ATOM 929 C C . ASN A 1 115 ? -10.777 -4.143 12.069 1.00 93.44 115 ASN A C 1
ATOM 931 O O . ASN A 1 115 ? -10.906 -5.346 11.899 1.00 93.44 115 ASN A O 1
ATOM 935 N N . VAL A 1 116 ? -11.740 -3.397 12.615 1.00 94.38 116 VAL A N 1
ATOM 936 C CA . VAL A 1 116 ? -13.038 -3.936 13.047 1.00 94.38 116 VAL A CA 1
ATOM 937 C C . VAL A 1 116 ? -13.765 -4.585 11.875 1.00 94.38 116 VAL A C 1
ATOM 939 O O . VAL A 1 116 ? -14.186 -5.728 12.004 1.00 94.38 116 VAL A O 1
ATOM 942 N N . VAL A 1 117 ? -13.844 -3.918 10.721 1.00 93.06 117 VAL A N 1
ATOM 943 C CA . VAL A 1 117 ? -14.465 -4.490 9.515 1.00 93.06 117 VAL A CA 1
ATOM 944 C C . VAL A 1 117 ? -13.720 -5.744 9.051 1.00 93.06 117 VAL A C 1
ATOM 946 O O . VAL A 1 117 ? -14.357 -6.739 8.726 1.00 93.06 117 VAL A O 1
ATOM 949 N N . SER A 1 118 ? -12.384 -5.736 9.068 1.00 92.31 118 SER A N 1
ATOM 950 C CA . SER A 1 118 ? -11.574 -6.900 8.683 1.00 92.31 118 SER A CA 1
ATOM 951 C C . SER A 1 118 ? -11.678 -8.074 9.663 1.00 92.31 118 SER A C 1
ATOM 953 O O . SER A 1 118 ? -11.480 -9.210 9.256 1.00 92.31 118 SER A O 1
ATOM 955 N N . LEU A 1 119 ? -11.938 -7.821 10.948 1.00 89.12 119 LEU A N 1
ATOM 956 C CA . LEU A 1 119 ? -12.161 -8.869 11.950 1.00 89.12 119 LEU A CA 1
ATOM 957 C C . LEU A 1 119 ? -13.602 -9.386 11.900 1.00 89.12 119 LEU A C 1
ATOM 959 O O . LEU A 1 119 ? -13.852 -10.571 12.105 1.00 89.12 119 LEU A O 1
ATOM 963 N N . GLN A 1 120 ? -14.559 -8.499 11.631 1.00 88.06 120 GLN A N 1
ATOM 964 C CA . GLN A 1 120 ? -15.967 -8.850 11.487 1.00 88.06 120 GLN A CA 1
ATOM 965 C C . GLN A 1 120 ? -16.255 -9.571 10.171 1.00 88.06 120 GLN A C 1
ATOM 967 O O . GLN A 1 120 ? -17.166 -10.386 10.151 1.00 88.06 120 GLN A O 1
ATOM 972 N N . SER A 1 121 ? -15.477 -9.351 9.108 1.00 84.44 121 SER A N 1
ATOM 973 C CA . SER A 1 121 ? -15.663 -10.053 7.829 1.00 84.44 121 SER A CA 1
ATOM 974 C C . SER A 1 121 ? -15.432 -11.565 7.918 1.00 84.44 121 SER A C 1
ATOM 976 O O . SER A 1 121 ? -15.893 -12.302 7.054 1.00 84.44 121 SER A O 1
ATOM 978 N N . TRP A 1 122 ? -14.736 -12.041 8.953 1.00 79.06 122 TRP A N 1
ATOM 979 C CA . TRP A 1 122 ? -14.584 -13.470 9.236 1.00 79.06 122 TRP A CA 1
ATOM 980 C C . TRP A 1 122 ? -15.713 -14.040 10.096 1.00 79.06 122 TRP A C 1
ATOM 982 O O . TRP A 1 122 ? -15.824 -15.259 10.223 1.00 79.06 122 TRP A O 1
ATOM 992 N N . LYS A 1 123 ? -16.557 -13.192 10.695 1.00 79.88 123 LYS A N 1
ATOM 993 C CA . LYS A 1 123 ? -17.751 -13.666 11.393 1.00 79.88 123 LYS A CA 1
ATOM 994 C C . LYS A 1 123 ? -18.784 -14.068 10.348 1.00 79.88 123 LYS A C 1
ATOM 996 O O . LYS A 1 123 ? -19.222 -13.251 9.546 1.00 79.88 123 LYS A O 1
ATOM 1001 N N . THR A 1 124 ? -19.158 -15.340 10.355 1.00 74.44 124 THR A N 1
ATOM 1002 C CA . THR A 1 124 ? -20.209 -15.873 9.489 1.00 74.44 124 THR A CA 1
ATOM 1003 C C . THR A 1 124 ? -21.565 -15.309 9.900 1.00 74.44 124 THR A C 1
ATOM 1005 O O . THR A 1 124 ? -21.874 -15.285 11.088 1.00 74.44 124 THR A O 1
ATOM 1008 N N . GLU A 1 125 ? -22.409 -14.936 8.937 1.00 71.25 125 GLU A N 1
ATOM 1009 C CA . GLU A 1 125 ? -23.797 -14.504 9.196 1.00 71.25 125 GLU A CA 1
ATOM 1010 C C . GLU A 1 125 ? -24.627 -15.589 9.907 1.00 71.25 125 GLU A C 1
ATOM 1012 O O . GLU A 1 125 ? -25.563 -15.285 10.634 1.00 71.25 125 GLU A O 1
ATOM 1017 N N . ALA A 1 126 ? -24.233 -16.858 9.768 1.00 71.88 126 ALA A N 1
ATOM 1018 C CA . ALA A 1 126 ? -24.825 -18.000 10.459 1.00 71.88 126 ALA A CA 1
ATOM 1019 C C . ALA A 1 126 ? -24.215 -18.273 11.851 1.00 71.88 126 ALA A C 1
ATOM 1021 O O . ALA A 1 126 ? -24.356 -19.383 12.358 1.00 71.88 126 ALA A O 1
ATOM 1022 N N . ALA A 1 127 ? -23.511 -17.311 12.464 1.00 78.06 127 ALA A N 1
ATOM 1023 C CA . ALA A 1 127 ? -22.902 -17.493 13.788 1.00 78.06 127 ALA A CA 1
ATOM 1024 C C . ALA A 1 127 ? -23.926 -17.963 14.834 1.00 78.06 127 ALA A C 1
ATOM 1026 O O . ALA A 1 127 ? -23.631 -18.890 15.582 1.00 78.06 127 ALA A O 1
ATOM 1027 N N . ASP A 1 128 ? -25.139 -17.410 14.801 1.00 78.69 128 ASP A N 1
ATOM 1028 C CA . ASP A 1 128 ? -26.222 -17.779 15.717 1.00 78.69 128 ASP A CA 1
ATOM 1029 C C . ASP A 1 128 ? -26.697 -19.225 15.479 1.00 78.69 128 ASP A C 1
ATOM 1031 O O . ASP A 1 128 ? -26.853 -20.000 16.417 1.00 78.69 128 ASP A O 1
ATOM 1035 N N . GLN A 1 129 ? -26.831 -19.642 14.213 1.00 81.00 129 GLN A N 1
ATOM 1036 C CA . GLN A 1 129 ? -27.212 -21.018 13.854 1.00 81.00 129 GLN A CA 1
ATOM 1037 C C . GLN A 1 129 ? -26.128 -22.031 14.240 1.00 81.00 129 GLN A C 1
ATOM 1039 O O . GLN A 1 129 ? -26.430 -23.141 14.676 1.00 81.00 129 GLN A O 1
ATOM 1044 N N . ILE A 1 130 ? -24.856 -21.658 14.079 1.00 84.50 130 ILE A N 1
ATOM 1045 C CA . ILE A 1 130 ? -23.718 -22.474 14.507 1.00 84.50 130 ILE A CA 1
ATOM 1046 C C . ILE A 1 130 ? -23.700 -22.582 16.031 1.00 84.50 130 ILE A C 1
ATOM 1048 O O . ILE A 1 130 ? -23.449 -23.667 16.552 1.00 84.50 130 ILE A O 1
ATOM 1052 N N . GLU A 1 131 ? -23.975 -21.492 16.746 1.00 90.19 131 GLU A N 1
ATOM 1053 C CA . GLU A 1 131 ? -24.036 -21.496 18.205 1.00 90.19 131 GLU A CA 1
ATOM 1054 C C . GLU A 1 131 ? -25.182 -22.379 18.717 1.00 90.19 131 GLU A C 1
ATOM 1056 O O . GLU A 1 131 ? -24.977 -23.185 19.628 1.00 90.19 131 GLU A O 1
ATOM 1061 N N . ASP A 1 132 ? -26.357 -22.310 18.094 1.00 89.81 132 ASP A N 1
ATOM 1062 C CA . ASP A 1 132 ? -27.493 -23.163 18.442 1.00 89.81 132 ASP A CA 1
ATOM 1063 C C . ASP A 1 132 ? -27.207 -24.646 18.164 1.00 89.81 132 ASP A C 1
ATOM 1065 O O . ASP A 1 132 ? -27.437 -25.487 19.037 1.00 89.81 132 ASP A O 1
ATOM 1069 N N . LEU A 1 133 ? -26.596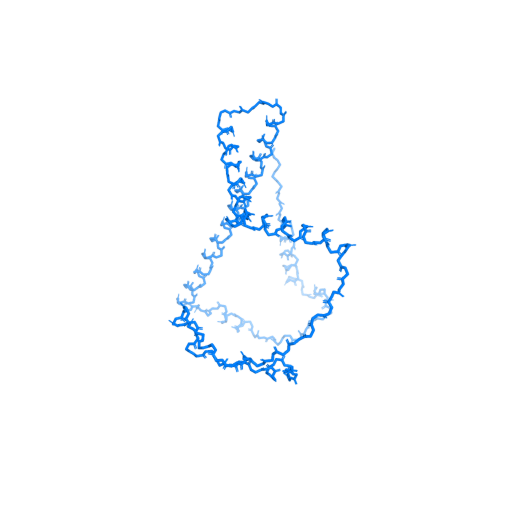 -24.976 17.020 1.00 89.12 133 LEU A N 1
ATOM 1070 C CA . LEU A 1 133 ? -26.138 -26.341 16.728 1.00 89.12 133 LEU A CA 1
ATOM 1071 C C . LEU A 1 133 ? -25.069 -26.817 17.722 1.00 89.12 133 LEU A C 1
ATOM 1073 O O . LEU A 1 133 ? -25.090 -27.968 18.159 1.00 89.12 133 LEU A O 1
ATOM 1077 N N . GLN A 1 134 ? -24.130 -25.952 18.114 1.00 88.88 134 GLN A N 1
ATOM 1078 C CA . GLN A 1 134 ? -23.125 -26.286 19.128 1.00 88.88 134 GLN A CA 1
ATOM 1079 C C . GLN A 1 134 ? -23.772 -26.579 20.482 1.00 88.88 134 GLN A C 1
ATOM 1081 O O . GLN A 1 134 ? -23.390 -27.547 21.147 1.00 88.88 134 GLN A O 1
ATOM 1086 N N . ARG A 1 135 ? -24.764 -25.778 20.885 1.00 93.44 135 ARG A N 1
ATOM 1087 C CA . ARG A 1 135 ? -25.539 -26.009 22.110 1.00 93.44 135 ARG A CA 1
ATOM 1088 C C . ARG A 1 135 ? -26.298 -27.331 22.034 1.00 93.44 135 ARG A C 1
ATOM 1090 O O . ARG A 1 135 ? -26.244 -28.095 22.997 1.00 93.44 135 ARG A O 1
ATOM 1097 N N . GLU A 1 136 ? -26.929 -27.636 20.905 1.00 93.44 136 GLU A N 1
ATOM 1098 C CA . GLU A 1 136 ? -27.629 -28.906 20.683 1.00 93.44 136 GLU A CA 1
ATOM 1099 C C . GLU A 1 136 ? -26.673 -30.108 20.786 1.00 93.44 136 GLU A C 1
ATOM 1101 O O . GLU A 1 136 ? -26.931 -31.046 21.542 1.00 93.44 136 GLU A O 1
ATOM 1106 N N . ILE A 1 137 ? -25.514 -30.058 20.121 1.00 91.12 137 ILE A N 1
ATOM 1107 C CA . ILE A 1 137 ? -24.490 -31.116 20.187 1.00 91.12 137 ILE A CA 1
ATOM 1108 C C . ILE A 1 137 ? -23.971 -31.300 21.620 1.00 91.12 137 ILE A C 1
ATOM 1110 O O . ILE A 1 137 ? -23.800 -32.433 22.081 1.00 91.12 137 ILE A O 1
ATOM 1114 N N . LEU A 1 138 ? -23.717 -30.207 22.346 1.00 91.75 138 LEU A N 1
ATOM 1115 C CA . LEU A 1 138 ? -23.281 -30.267 23.744 1.00 91.75 138 LEU A CA 1
ATOM 1116 C C . LEU A 1 138 ? -24.353 -30.889 24.646 1.00 91.75 138 LEU A C 1
ATOM 1118 O O . LEU A 1 138 ? -24.023 -31.702 25.513 1.00 91.75 138 LEU A O 1
ATOM 1122 N N . GLN A 1 139 ? -25.626 -30.555 24.429 1.00 88.88 139 GLN A N 1
ATOM 1123 C CA . GLN A 1 139 ? -26.743 -31.165 25.149 1.00 88.88 139 GLN A CA 1
ATOM 1124 C C . GLN A 1 139 ? -26.840 -32.666 24.852 1.00 88.88 139 GLN A C 1
ATOM 1126 O O . GLN A 1 139 ? -26.893 -33.463 25.792 1.00 88.88 139 GLN A O 1
ATOM 1131 N N . LEU A 1 140 ? -26.761 -33.069 23.580 1.00 84.19 140 LEU A N 1
ATOM 1132 C CA . LEU A 1 140 ? -26.769 -34.477 23.168 1.00 84.19 140 LEU A CA 1
ATOM 1133 C C . LEU A 1 140 ? -25.621 -35.262 23.819 1.00 84.19 140 LEU A C 1
ATOM 1135 O O . LEU A 1 140 ? -25.870 -36.263 24.496 1.00 84.19 140 LEU A O 1
ATOM 1139 N N . LYS A 1 141 ? -24.389 -34.742 23.746 1.00 82.44 141 LYS A N 1
ATOM 1140 C CA . LYS A 1 141 ? -23.190 -35.352 24.349 1.00 82.44 141 LYS A CA 1
ATOM 1141 C C . LYS A 1 141 ? -23.302 -35.527 25.868 1.00 82.44 141 LYS A C 1
ATOM 1143 O O . LYS A 1 141 ? -22.776 -36.495 26.421 1.00 82.44 141 LYS A O 1
ATOM 1148 N N . ASN A 1 142 ? -23.982 -34.609 26.549 1.00 74.31 142 ASN A N 1
ATOM 1149 C CA . ASN A 1 142 ? -24.224 -34.710 27.987 1.00 74.31 142 ASN A CA 1
ATOM 1150 C C . ASN A 1 142 ? -25.343 -35.715 28.316 1.00 74.31 142 ASN A C 1
ATOM 1152 O O . ASN A 1 142 ? -25.267 -36.394 29.340 1.00 74.31 142 ASN A O 1
ATOM 1156 N N . THR A 1 143 ? -26.345 -35.867 27.443 1.00 65.56 143 THR A N 1
ATOM 1157 C CA . THR A 1 143 ? -27.448 -36.827 27.632 1.00 65.56 143 THR A CA 1
ATOM 1158 C C . THR A 1 143 ? -27.094 -38.280 27.285 1.00 65.56 143 THR A C 1
ATOM 1160 O O . THR A 1 143 ? -27.735 -39.200 27.799 1.00 65.56 143 THR A O 1
ATOM 1163 N N . ASP A 1 144 ? -26.045 -38.509 26.489 1.00 56.66 144 ASP A N 1
ATOM 1164 C CA . ASP A 1 144 ? -25.573 -39.852 26.111 1.00 56.66 144 ASP A CA 1
ATOM 1165 C C . ASP A 1 144 ? -24.847 -40.602 27.240 1.00 56.66 144 ASP A C 1
ATOM 1167 O O . ASP A 1 144 ? -24.595 -41.803 27.132 1.00 56.66 144 ASP A O 1
ATOM 1171 N N . ARG A 1 145 ? -24.566 -39.951 28.378 1.00 55.94 145 ARG A N 1
ATOM 1172 C CA . ARG A 1 145 ? -23.954 -40.621 29.539 1.00 55.94 145 ARG A CA 1
ATOM 1173 C C . ARG A 1 145 ? -24.900 -41.552 30.313 1.00 55.94 145 ARG A C 1
ATOM 1175 O O . ARG A 1 145 ? -24.420 -42.235 31.214 1.00 55.94 145 ARG A O 1
ATOM 1182 N N . SER A 1 146 ? -26.200 -41.642 29.995 1.00 59.81 146 SER A N 1
ATOM 1183 C CA . SER A 1 146 ? -27.108 -42.535 30.751 1.00 59.81 146 SER A CA 1
ATOM 1184 C C . SER A 1 146 ? -28.205 -43.272 29.974 1.00 59.81 146 SER A C 1
ATOM 1186 O O . SER A 1 146 ? -29.107 -43.841 30.593 1.00 59.81 146 SER A O 1
ATOM 1188 N N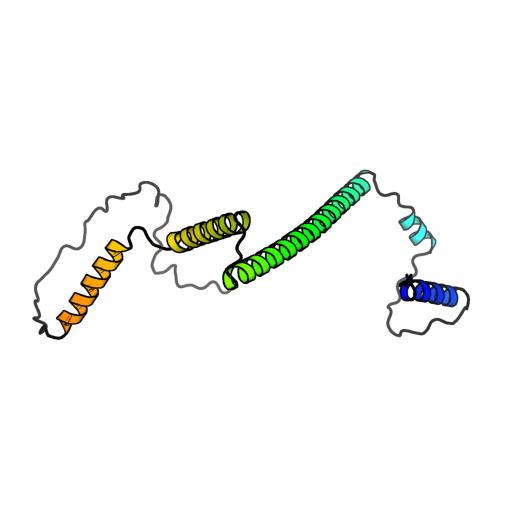 . LYS A 1 147 ? -28.156 -43.361 28.640 1.00 58.50 147 LYS A N 1
ATOM 1189 C CA . LYS A 1 147 ? -29.228 -44.048 27.897 1.00 58.50 147 LYS A CA 1
ATOM 1190 C C . LYS A 1 147 ? -28.816 -45.449 27.447 1.00 58.50 147 LYS A C 1
ATOM 1192 O O . LYS A 1 147 ? -28.162 -45.655 26.429 1.00 58.50 147 LYS A O 1
ATOM 1197 N N . LYS A 1 148 ? -29.250 -46.432 28.247 1.00 57.31 148 LYS A N 1
ATOM 1198 C CA . LYS A 1 148 ? -29.343 -47.863 27.908 1.00 57.31 148 LYS A CA 1
ATOM 1199 C C . LYS A 1 148 ? -29.822 -48.021 26.456 1.00 57.31 148 LYS A C 1
ATOM 1201 O O . LYS A 1 148 ? -30.946 -47.646 26.132 1.00 57.31 148 LYS A O 1
ATOM 1206 N N . ARG A 1 149 ? -28.982 -48.613 25.599 1.00 54.09 149 ARG A N 1
ATOM 1207 C CA . ARG A 1 149 ? -29.329 -48.995 24.220 1.00 54.09 149 ARG A CA 1
ATOM 1208 C C . ARG A 1 149 ? -30.489 -49.991 24.245 1.00 54.09 149 ARG A C 1
ATOM 1210 O O . ARG A 1 149 ? -30.283 -51.178 24.493 1.00 54.09 149 ARG A O 1
ATOM 1217 N N . VAL A 1 150 ? -31.696 -49.523 23.950 1.00 61.12 150 VAL A N 1
ATOM 1218 C CA . VAL A 1 150 ? -32.816 -50.396 23.592 1.00 61.12 150 VAL A CA 1
ATOM 1219 C C . VAL A 1 150 ? -32.664 -50.726 22.109 1.00 61.12 150 VAL A C 1
ATOM 1221 O O . VAL A 1 150 ? -32.790 -49.861 21.247 1.00 61.12 150 VAL A O 1
ATOM 1224 N N . LYS A 1 151 ? -32.325 -51.983 21.810 1.00 55.72 151 LYS A N 1
ATOM 1225 C CA . LYS A 1 151 ? -32.297 -52.507 20.442 1.00 55.72 151 LYS A CA 1
ATOM 1226 C C . LYS A 1 151 ? -33.734 -52.611 19.929 1.00 55.72 151 LYS A C 1
ATOM 1228 O O . LYS A 1 151 ? -34.429 -53.560 20.279 1.00 55.72 151 LYS A O 1
ATOM 1233 N N . GLN A 1 152 ? -34.156 -51.695 19.063 1.00 55.59 152 GLN A N 1
ATOM 1234 C CA . GLN A 1 152 ? -35.287 -51.948 18.174 1.00 55.59 152 GLN A CA 1
ATOM 1235 C C . GLN A 1 152 ? -34.762 -52.498 16.845 1.00 55.59 152 GLN A C 1
ATOM 1237 O O . GLN A 1 152 ? -34.136 -51.800 16.052 1.00 55.59 152 GLN A O 1
ATOM 1242 N N . LYS A 1 153 ? -34.990 -53.798 16.636 1.00 64.69 153 LYS A N 1
ATOM 1243 C CA . LYS A 1 153 ? -35.123 -54.383 15.298 1.00 64.69 153 LYS A CA 1
ATOM 1244 C C . LYS A 1 153 ? -36.516 -54.025 14.787 1.00 64.69 153 LYS A C 1
ATOM 1246 O O . LYS A 1 153 ? -37.438 -54.136 15.583 1.00 64.69 153 LYS A O 1
ATOM 1251 N N . VAL A 1 154 ? -36.633 -53.687 13.500 1.00 51.56 154 VAL A N 1
ATOM 1252 C CA . VAL A 1 154 ? -37.725 -54.004 12.542 1.00 51.56 154 VAL A CA 1
ATOM 1253 C C . VAL A 1 154 ? -37.412 -53.198 1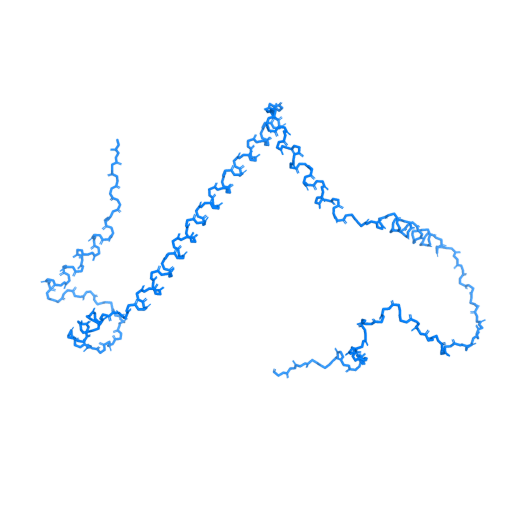1.267 1.00 51.56 154 VAL A C 1
ATOM 1255 O O . VAL A 1 154 ? -37.194 -51.996 11.346 1.00 51.56 154 VAL A O 1
ATOM 1258 N N . LEU A 1 155 ? -36.990 -53.890 10.195 1.00 46.41 155 LEU A N 1
ATOM 1259 C CA . LEU A 1 155 ? -37.724 -54.068 8.920 1.00 46.41 155 LEU A CA 1
ATOM 1260 C C . LEU A 1 155 ? -38.107 -52.717 8.287 1.00 46.41 155 LEU A C 1
ATOM 1262 O O . LEU A 1 155 ? -38.826 -51.946 8.891 1.00 46.41 155 LEU A O 1
ATOM 1266 N N . GLY A 1 156 ? -37.707 -52.332 7.083 1.00 47.44 156 GLY A N 1
ATOM 1267 C CA . GLY A 1 156 ? -37.357 -53.085 5.891 1.00 47.44 156 GLY A CA 1
ATOM 1268 C C . GLY A 1 156 ? -37.987 -52.323 4.721 1.00 47.44 156 GLY A C 1
ATOM 1269 O O . GLY A 1 156 ? -39.153 -51.973 4.813 1.00 47.44 156 GLY A O 1
ATOM 1270 N N . LYS A 1 157 ? -37.209 -52.108 3.652 1.00 53.25 157 LYS A N 1
ATOM 1271 C CA . LYS A 1 157 ? -37.637 -51.668 2.309 1.00 53.25 157 LYS A CA 1
ATOM 1272 C C . LYS A 1 157 ? -38.307 -50.286 2.225 1.00 53.25 157 LYS A C 1
ATOM 1274 O O . LYS A 1 157 ? -39.476 -50.137 2.525 1.00 53.25 157 LYS A O 1
ATOM 1279 N N . ASP A 1 158 ? -37.517 -49.306 1.784 1.00 48.81 158 ASP A N 1
ATOM 1280 C CA . ASP A 1 158 ? -37.842 -48.407 0.659 1.00 48.81 158 ASP A CA 1
ATOM 1281 C C . ASP A 1 158 ? -36.639 -47.488 0.385 1.00 48.81 158 ASP A C 1
ATOM 1283 O O . ASP A 1 158 ? -36.674 -46.261 0.457 1.00 48.81 158 ASP A O 1
ATOM 1287 N N . LEU A 1 159 ? -35.505 -48.123 0.081 1.00 50.50 159 LEU A N 1
ATOM 1288 C CA . LEU A 1 159 ? -34.452 -47.477 -0.693 1.00 50.50 159 LEU A CA 1
ATOM 1289 C C . LEU A 1 159 ? -34.908 -47.575 -2.154 1.00 50.50 159 LEU A C 1
ATOM 1291 O O . LEU A 1 159 ? -35.363 -48.637 -2.557 1.00 50.50 159 LEU A O 1
ATOM 1295 N N . TYR A 1 160 ? -34.770 -46.500 -2.928 1.00 55.53 160 TYR A N 1
ATOM 1296 C CA . TYR A 1 160 ? -35.204 -46.337 -4.327 1.00 55.53 160 TYR A CA 1
ATOM 1297 C C . TYR A 1 160 ? -36.633 -45.817 -4.543 1.00 55.53 160 TYR A C 1
ATOM 1299 O O . TYR A 1 160 ? -37.548 -46.548 -4.903 1.00 55.53 160 TYR A O 1
ATOM 1307 N N . LYS A 1 161 ? -36.766 -44.486 -4.504 1.00 58.16 161 LYS A N 1
ATOM 1308 C CA . LYS A 1 161 ? -36.993 -43.639 -5.701 1.00 58.16 161 LYS A CA 1
ATOM 1309 C C . LYS A 1 161 ? -37.342 -42.214 -5.263 1.00 58.16 161 LYS A C 1
ATOM 1311 O O . LYS A 1 161 ? -38.461 -41.745 -5.445 1.00 58.16 161 LYS A O 1
ATOM 1316 N N . LYS A 1 162 ? -36.368 -41.476 -4.726 1.00 54.91 162 LYS A N 1
ATOM 1317 C CA . LYS A 1 162 ? -36.498 -40.016 -4.650 1.00 54.91 162 LYS A CA 1
ATOM 1318 C C . LYS A 1 162 ? -35.855 -39.442 -5.907 1.00 54.91 162 LYS A C 1
ATOM 1320 O O . LYS A 1 162 ? -34.633 -39.375 -5.999 1.00 54.91 162 LYS A O 1
ATOM 1325 N N . LYS A 1 163 ? -36.676 -39.096 -6.905 1.00 60.31 163 LYS A N 1
ATOM 1326 C CA . LYS A 1 163 ? -36.250 -38.210 -7.996 1.00 60.31 163 LYS A CA 1
ATOM 1327 C C . LYS A 1 163 ? -35.796 -36.917 -7.322 1.00 60.31 163 LYS A C 1
ATOM 1329 O O . LYS A 1 163 ? -36.615 -36.184 -6.778 1.00 60.31 163 LYS A O 1
ATOM 1334 N N . LEU A 1 164 ? -34.485 -36.723 -7.240 1.00 57.78 164 LEU A N 1
ATOM 1335 C CA . LEU A 1 164 ? -33.892 -35.548 -6.626 1.00 57.78 164 LEU A CA 1
ATOM 1336 C C . LEU A 1 164 ? -34.225 -34.362 -7.538 1.00 57.78 164 LEU A C 1
ATOM 1338 O O . LEU A 1 164 ? -33.650 -34.226 -8.618 1.00 57.78 164 LEU A O 1
ATOM 1342 N N . GLU A 1 165 ? -35.199 -33.546 -7.144 1.00 58.97 165 GLU A N 1
ATOM 1343 C CA . GLU A 1 165 ? -35.461 -32.258 -7.780 1.00 58.97 165 GLU A CA 1
ATOM 1344 C C . GLU A 1 165 ? -34.177 -31.428 -7.708 1.00 58.97 165 GLU A C 1
ATOM 1346 O O . GLU A 1 165 ? -33.743 -30.972 -6.645 1.00 58.97 165 GLU A O 1
ATOM 1351 N N . ARG A 1 166 ? -33.503 -31.310 -8.854 1.00 58.31 166 ARG A N 1
ATOM 1352 C CA . ARG A 1 166 ? -32.266 -30.550 -9.008 1.00 58.31 166 ARG A CA 1
ATOM 1353 C C . ARG A 1 166 ? -32.596 -29.071 -8.834 1.00 58.31 166 ARG A C 1
ATOM 1355 O O . ARG A 1 166 ? -32.999 -28.413 -9.784 1.00 58.31 166 ARG A O 1
ATOM 1362 N N . LYS A 1 167 ? -32.374 -28.545 -7.627 1.00 59.72 167 LYS A N 1
ATOM 1363 C CA . LYS A 1 167 ? -32.524 -27.117 -7.287 1.00 59.72 167 LYS A CA 1
ATOM 1364 C C . LYS A 1 167 ? -31.660 -26.171 -8.146 1.00 59.72 167 LYS A C 1
ATOM 1366 O O . LYS A 1 167 ? -31.883 -24.970 -8.112 1.00 59.72 167 LYS A O 1
ATOM 1371 N N . TYR A 1 168 ? -30.718 -26.700 -8.935 1.00 61.50 168 TYR A N 1
ATOM 1372 C CA . TYR A 1 168 ? -29.854 -25.932 -9.835 1.00 61.50 168 TYR A CA 1
ATOM 1373 C C . TYR A 1 168 ? -29.788 -26.574 -11.232 1.00 61.50 168 TYR A C 1
ATOM 1375 O O . TYR A 1 168 ? -28.914 -27.414 -11.486 1.00 61.50 168 TYR A O 1
ATOM 1383 N N . PRO A 1 169 ? -30.698 -26.213 -12.154 1.00 63.03 169 PRO A N 1
ATOM 1384 C CA . PRO A 1 169 ? -30.581 -26.597 -13.556 1.00 63.03 169 PRO A CA 1
ATOM 1385 C C . PRO A 1 169 ? -29.381 -25.856 -14.169 1.00 63.03 169 PRO A C 1
ATOM 1387 O O . PRO A 1 169 ? -29.490 -24.696 -14.541 1.00 63.03 169 PRO A O 1
ATOM 1390 N N . GLY A 1 170 ? -28.206 -26.491 -14.208 1.00 64.75 170 GLY A N 1
ATOM 1391 C CA . GLY A 1 170 ? -26.992 -25.876 -14.771 1.00 64.75 170 GLY A CA 1
ATOM 1392 C C . GLY A 1 170 ? -25.685 -26.192 -14.046 1.00 64.75 170 GLY A C 1
ATOM 1393 O O . GLY A 1 170 ? -24.626 -26.052 -14.639 1.00 64.75 170 GLY A O 1
ATOM 1394 N N . LEU A 1 171 ? -25.737 -26.700 -12.810 1.00 68.06 171 LEU A N 1
ATOM 1395 C CA . LEU A 1 171 ? -24.520 -27.110 -12.088 1.00 68.06 171 LEU A CA 1
ATOM 1396 C C . LEU A 1 171 ? -23.971 -28.469 -12.572 1.00 68.06 171 LEU A C 1
ATOM 1398 O O . LEU A 1 171 ? -22.843 -28.836 -12.280 1.00 68.06 171 LEU A O 1
ATOM 1402 N N . THR A 1 172 ? -24.789 -29.241 -13.294 1.00 62.66 172 THR A N 1
ATOM 1403 C CA . THR A 1 172 ? -24.509 -30.636 -13.678 1.00 62.66 172 THR A CA 1
ATOM 1404 C C . THR A 1 172 ? -24.899 -31.059 -15.117 1.00 62.66 172 THR A C 1
ATOM 1406 O O . THR A 1 172 ? -25.040 -32.264 -15.338 1.00 62.66 172 THR A O 1
ATOM 1409 N N . PRO A 1 173 ? -25.096 -30.186 -16.134 1.00 59.94 173 PRO A N 1
ATOM 1410 C CA . PRO A 1 173 ? -25.140 -30.643 -17.519 1.00 59.94 173 PRO A CA 1
ATOM 1411 C C . PRO A 1 173 ? -23.701 -30.730 -18.052 1.00 59.94 173 PRO A C 1
ATOM 1413 O O . PRO A 1 173 ? -23.198 -29.785 -18.646 1.00 59.94 173 PRO A O 1
ATOM 1416 N N . GLY A 1 174 ? -23.016 -31.842 -17.777 1.00 64.88 174 GLY A N 1
ATOM 1417 C CA . GLY A 1 174 ? -21.670 -32.105 -18.311 1.00 64.88 174 GLY A CA 1
ATOM 1418 C C . GLY A 1 174 ? -20.644 -32.608 -17.299 1.00 64.88 174 GLY A C 1
ATOM 1419 O O . GLY A 1 174 ? -19.579 -33.052 -17.706 1.00 64.88 174 GLY A O 1
ATOM 1420 N N . LEU A 1 175 ? -20.959 -32.601 -15.999 1.00 71.25 175 LEU A N 1
ATOM 1421 C CA . LEU A 1 175 ? -20.135 -33.302 -15.015 1.00 71.25 175 LEU A CA 1
ATOM 1422 C C . LEU A 1 175 ? -20.477 -34.795 -15.089 1.00 71.25 175 LEU A C 1
ATOM 1424 O O . LEU A 1 175 ? -21.595 -35.192 -14.742 1.00 71.25 175 LEU A O 1
ATOM 1428 N N . ALA A 1 176 ? -19.548 -35.598 -15.607 1.00 70.44 176 ALA A N 1
ATOM 1429 C CA . ALA A 1 176 ? -19.695 -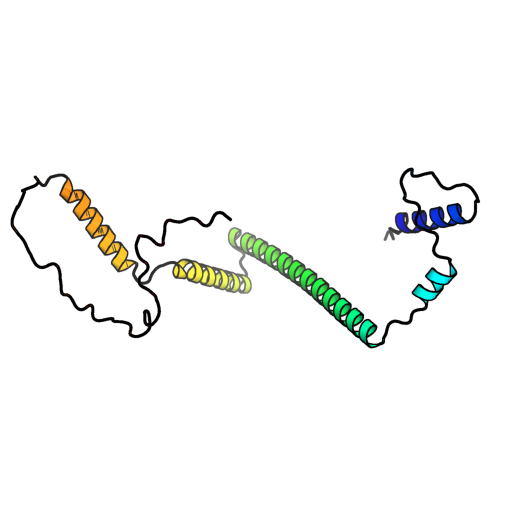37.045 -15.641 1.00 70.44 176 ALA A CA 1
ATOM 1430 C C . ALA A 1 176 ? -19.805 -37.583 -14.203 1.00 70.44 176 ALA A C 1
ATOM 1432 O O . ALA A 1 176 ? -19.181 -37.028 -13.293 1.00 70.44 176 ALA A O 1
ATOM 1433 N N . PRO A 1 177 ? -20.612 -38.629 -13.960 1.00 68.88 177 PRO A N 1
ATOM 1434 C CA . PRO A 1 177 ? -20.597 -39.303 -12.673 1.00 68.88 177 PRO A CA 1
ATOM 1435 C C . PRO A 1 177 ? -19.203 -39.906 -12.467 1.00 68.88 177 PRO A C 1
ATOM 1437 O O . PRO A 1 177 ? -18.869 -40.912 -13.084 1.00 68.88 177 PRO A O 1
ATOM 1440 N N . VAL A 1 178 ? -18.395 -39.266 -11.621 1.00 67.69 178 VAL A N 1
ATOM 1441 C CA . VAL A 1 178 ? -17.100 -39.798 -11.187 1.00 67.69 178 VAL A CA 1
ATOM 1442 C C . VAL A 1 178 ? -17.391 -41.063 -10.381 1.00 67.69 178 VAL A C 1
ATOM 1444 O O . VAL A 1 178 ? -18.053 -41.012 -9.340 1.00 67.69 178 VAL A O 1
ATOM 1447 N N . GLY A 1 179 ? -16.996 -42.213 -10.924 1.00 62.75 179 GLY A N 1
ATOM 1448 C CA . GLY A 1 179 ? -17.115 -43.499 -10.247 1.00 62.75 179 GLY A CA 1
ATOM 1449 C C . GLY A 1 179 ? -16.061 -43.622 -9.151 1.00 62.75 179 GLY A C 1
ATOM 1450 O O . GLY A 1 179 ? -14.970 -43.082 -9.275 1.00 62.75 179 GLY A O 1
ATOM 1451 N N . LEU A 1 180 ? -16.357 -44.384 -8.096 1.00 59.91 180 LEU A N 1
ATOM 1452 C CA . LEU A 1 180 ? -15.401 -44.712 -7.022 1.00 59.91 180 LEU A CA 1
ATOM 1453 C C . LEU A 1 180 ? -14.141 -45.460 -7.517 1.00 59.91 180 LEU A C 1
ATOM 1455 O O . LEU A 1 180 ? -13.243 -45.698 -6.725 1.00 59.91 180 LEU A O 1
ATOM 1459 N N . SER A 1 181 ? -14.081 -45.854 -8.794 1.00 56.97 181 SER A N 1
ATOM 1460 C CA . SER A 1 181 ? -12.913 -46.478 -9.427 1.00 56.97 181 SER A CA 1
ATOM 1461 C C . SER A 1 181 ? -11.967 -45.486 -10.111 1.00 56.97 181 SER A C 1
ATOM 1463 O O . SER A 1 181 ? -10.927 -45.910 -10.588 1.00 56.97 181 SER A O 1
ATOM 1465 N N . ASP A 1 182 ? -12.337 -44.207 -10.211 1.00 62.88 182 ASP A N 1
ATOM 1466 C CA . ASP A 1 182 ? -11.587 -43.174 -10.948 1.00 62.88 182 ASP A CA 1
ATOM 1467 C C . ASP A 1 182 ? -10.763 -42.265 -10.008 1.00 62.88 182 ASP A C 1
ATOM 1469 O O . ASP A 1 182 ? -10.216 -41.257 -10.436 1.00 62.88 182 ASP A O 1
ATOM 1473 N N . SER A 1 183 ? -10.709 -42.573 -8.700 1.00 56.72 183 SER A N 1
ATOM 1474 C CA . SER A 1 183 ? -9.951 -41.779 -7.715 1.00 56.72 183 SER A CA 1
ATOM 1475 C C . SER A 1 183 ? -8.607 -42.370 -7.294 1.00 56.72 183 SER A C 1
ATOM 1477 O O . SER A 1 183 ? -7.891 -41.690 -6.565 1.00 56.72 183 SER A O 1
ATOM 1479 N N . ASP A 1 184 ? -8.276 -43.599 -7.707 1.00 57.16 184 ASP A N 1
ATOM 1480 C CA . ASP A 1 184 ? -7.212 -44.378 -7.054 1.00 57.16 184 ASP A CA 1
ATOM 1481 C C . ASP A 1 184 ? -6.099 -44.892 -7.986 1.00 57.16 184 ASP A C 1
ATOM 1483 O O . ASP A 1 184 ? -5.186 -45.545 -7.484 1.00 57.16 184 ASP A O 1
ATOM 1487 N N . ASP A 1 185 ? -6.098 -44.584 -9.290 1.00 54.62 185 ASP A N 1
ATOM 1488 C CA . ASP A 1 185 ? -4.945 -44.912 -10.147 1.00 54.62 185 ASP A CA 1
ATOM 1489 C C . ASP A 1 185 ? -4.059 -43.674 -10.313 1.00 54.62 185 ASP A C 1
ATOM 1491 O O . ASP A 1 185 ? -4.424 -42.682 -10.941 1.00 54.62 185 ASP A O 1
ATOM 1495 N N . SER A 1 186 ? -2.930 -43.697 -9.612 1.00 46.81 186 SER A N 1
ATOM 1496 C CA . SER A 1 186 ? -1.941 -42.625 -9.598 1.00 46.81 186 SER A CA 1
ATOM 1497 C C . SER A 1 186 ? -1.101 -42.723 -10.871 1.00 46.81 186 SER A C 1
ATOM 1499 O O . SER A 1 186 ? -0.408 -43.718 -11.057 1.00 46.81 186 SER A O 1
ATOM 1501 N N . ASP A 1 187 ? -1.162 -41.700 -11.727 1.00 50.22 187 ASP A N 1
ATOM 1502 C CA . ASP A 1 187 ? -0.290 -41.539 -12.898 1.00 50.22 187 ASP A CA 1
ATOM 1503 C C . ASP A 1 187 ? 1.188 -41.432 -12.457 1.00 50.22 187 ASP A C 1
ATOM 1505 O O . ASP A 1 187 ? 1.660 -40.354 -12.087 1.00 50.22 187 ASP A O 1
ATOM 1509 N N . ASP A 1 188 ? 1.912 -42.553 -12.498 1.00 46.44 188 ASP A N 1
ATOM 1510 C CA . ASP A 1 188 ? 3.378 -42.619 -12.530 1.00 46.44 188 ASP A CA 1
ATOM 1511 C C . ASP A 1 188 ? 3.824 -42.900 -13.983 1.00 46.44 188 ASP A C 1
ATOM 1513 O O . ASP A 1 188 ? 3.989 -44.055 -14.375 1.00 46.44 188 ASP A O 1
ATOM 1517 N N . GLU A 1 189 ? 4.033 -41.836 -14.770 1.00 39.00 189 GLU A N 1
ATOM 1518 C CA . GLU A 1 189 ? 5.018 -41.759 -15.873 1.00 39.00 189 GLU A CA 1
ATOM 1519 C C . GLU A 1 189 ? 5.634 -40.351 -15.962 1.00 39.00 189 GLU A C 1
ATOM 1521 O O . GLU A 1 189 ? 4.880 -39.349 -16.001 1.00 39.00 189 GLU A O 1
#